Protein AF-K7MEC6-F1 (afdb_monomer)

Solvent-accessible surface area (backbone atoms only — not comparable to full-atom values): 11834 Å² total; per-residue (Å²): 136,86,80,79,80,79,78,76,74,93,45,68,68,58,53,51,50,50,54,52,51,55,52,59,72,44,54,81,53,44,82,81,32,69,69,56,46,54,50,62,67,64,68,54,83,69,65,80,82,78,82,84,58,86,86,81,87,75,69,49,88,83,40,71,92,76,62,64,52,68,57,64,48,26,34,46,94,38,48,48,37,50,50,52,27,67,75,36,77,47,88,86,80,94,72,70,96,74,90,77,78,86,57,73,92,70,99,42,77,71,63,48,53,35,49,50,52,43,46,56,56,51,52,61,55,62,51,90,66,59,78,92,76,33,60,65,57,53,50,34,52,51,53,35,28,55,76,67,71,67,60,72,84,85,71,89,81,89,76,89,78,76,81,82,78,90,84,76,90,79,82,86,86,83,85,85,132

Nearest PDB structures (foldseek):
  2mjh-assembly1_A  TM=7.237E-01  e=9.827E-06  Caenorhabditis elegans
  7vpx-assembly1_D  TM=6.070E-01  e=2.296E-02  Homo sapiens

pLDDT: mean 71.45, std 16.88, range [34.75, 93.88]

Radius of gyration: 30.63 Å; Cα contacts (8 Å, |Δi|>4): 65; chains: 1; bounding box: 68×44×109 Å

InterPro domains:
  IPR004087 K Homology domain [SM00322] (50-123)
  IPR032377 STAR protein, homodimerisation region [PF16544] (13-42)
  IPR036612 K Homology domain, type 1 superfamily [G3DSA:3.30.1370.10] (9-159)
  IPR036612 K Homology domain, type 1 superfamily [SSF54791] (63-152)
  IPR045071 KH domain-containing BBP-like [PTHR11208] (11-165)
  IPR055256 KHDC4/BBP-like, KH-domain type I [PF22675] (64-102)

Foldseek 3Di:
DDPPPPPDDPDPVVVVVVVVVVVVVCVVVCVVCVPVVVVVVVPPPPPPPDDADDDDDQPCVVPPPQDDLVCLCQFAVRVNVVVLCVVLVDDDDDDDPDDDDNGDDDPDVVNCVSVVSSVVVSVVSSDDDHPVPPPSNVVSVQVNCVVVVNDDDPDDDDDDDDDPDPPDDDDDDDDDD

Secondary structure (DSSP, 8-state):
---------S-HHHHHHHHHHHHHHHGGGTTT-HHHHHHHHHSS---------------TTTSTTT--HHHHHH-GGGHHHHHHHHHHT-------SS----------HHHHHHHHHHHHHHHHHHS---TTT-HHHHHHHHHHHHHTT------SS--------------------

Mean predicted aligned error: 18.95 Å

Structure (mmCIF, N/CA/C/O backbone):
data_AF-K7MEC6-F1
#
_entry.id   AF-K7MEC6-F1
#
loop_
_atom_site.group_PDB
_atom_site.id
_atom_site.type_symbol
_atom_site.label_atom_id
_atom_site.label_alt_id
_atom_site.label_comp_id
_atom_site.label_asym_id
_atom_site.label_entity_id
_atom_site.label_seq_id
_atom_site.pdbx_PDB_ins_code
_atom_site.Cartn_x
_atom_site.Cartn_y
_atom_site.Cartn_z
_atom_site.occupancy
_atom_site.B_iso_or_equiv
_atom_site.auth_seq_id
_atom_site.auth_comp_id
_atom_site.auth_asym_id
_atom_site.auth_atom_id
_atom_site.pdbx_PDB_model_num
ATOM 1 N N . MET A 1 1 ? -47.833 1.881 43.234 1.00 38.00 1 MET A N 1
ATOM 2 C CA . MET A 1 1 ? -46.442 1.986 42.750 1.00 38.00 1 MET A CA 1
ATOM 3 C C . MET A 1 1 ? -46.337 1.057 41.554 1.00 38.00 1 MET A C 1
ATOM 5 O O . MET A 1 1 ? -46.422 -0.147 41.743 1.00 38.00 1 MET A O 1
ATOM 9 N N . ALA A 1 2 ? -46.343 1.602 40.337 1.00 38.38 2 ALA A N 1
ATOM 10 C CA . ALA A 1 2 ? -46.272 0.815 39.109 1.00 38.38 2 ALA A CA 1
ATOM 11 C C . ALA A 1 2 ? -44.804 0.734 38.684 1.00 38.38 2 ALA A C 1
ATOM 13 O O . ALA A 1 2 ? -44.297 1.638 38.026 1.00 38.38 2 ALA A O 1
ATOM 14 N N . GLU A 1 3 ? -44.112 -0.316 39.121 1.00 34.75 3 GLU A N 1
ATOM 15 C CA . GLU A 1 3 ? -42.792 -0.643 38.590 1.00 34.75 3 GLU A CA 1
ATOM 16 C C . GLU A 1 3 ? -42.978 -1.312 37.229 1.00 34.75 3 GLU A C 1
ATOM 18 O O . GLU A 1 3 ? -43.264 -2.503 37.113 1.00 34.75 3 GLU A O 1
ATOM 23 N N . SER A 1 4 ? -42.873 -0.512 36.172 1.00 40.38 4 SER A N 1
ATOM 24 C CA . SER A 1 4 ? -42.747 -1.011 34.809 1.00 40.38 4 SER A CA 1
ATOM 25 C C . SER A 1 4 ? -41.368 -1.652 34.647 1.00 40.38 4 SER A C 1
ATOM 27 O O . SER A 1 4 ? -40.379 -0.966 34.382 1.00 40.38 4 SER A O 1
ATOM 29 N N . PHE A 1 5 ? -41.320 -2.972 34.818 1.00 40.75 5 PHE A N 1
ATOM 30 C CA . PHE A 1 5 ? -40.202 -3.831 34.441 1.00 40.75 5 PHE A CA 1
ATOM 31 C C . PHE A 1 5 ? -39.959 -3.703 32.929 1.00 40.75 5 PHE A C 1
ATOM 33 O O . PHE A 1 5 ? -40.617 -4.351 32.115 1.00 40.75 5 PHE A O 1
ATOM 40 N N . PHE A 1 6 ? -39.011 -2.854 32.532 1.00 41.62 6 PHE A N 1
ATOM 41 C CA . PHE A 1 6 ? -38.444 -2.912 31.188 1.00 41.62 6 PHE A CA 1
ATOM 42 C C . PHE A 1 6 ? -37.503 -4.117 31.130 1.00 41.62 6 PHE A C 1
ATOM 44 O O . PHE A 1 6 ? -36.317 -4.038 31.448 1.00 41.62 6 PHE A O 1
ATOM 51 N N . GLN A 1 7 ? -38.071 -5.265 30.764 1.00 41.16 7 GLN A N 1
ATOM 52 C CA . GLN A 1 7 ? -37.330 -6.485 30.482 1.00 41.16 7 GLN A CA 1
ATOM 53 C C . GLN A 1 7 ? -36.464 -6.252 29.233 1.00 41.16 7 GLN A C 1
ATOM 55 O O . GLN A 1 7 ? -36.960 -6.276 28.106 1.00 41.16 7 GLN A O 1
ATOM 60 N N . PHE A 1 8 ? -35.166 -6.003 29.419 1.00 43.53 8 PHE A N 1
ATOM 61 C CA . PHE A 1 8 ? -34.222 -5.932 28.304 1.00 43.53 8 PHE A CA 1
ATOM 62 C C . PHE A 1 8 ? -34.027 -7.334 27.690 1.00 43.53 8 PHE A C 1
ATOM 64 O O . PHE A 1 8 ? -33.795 -8.291 28.434 1.00 43.53 8 PHE A O 1
ATOM 71 N N . PRO A 1 9 ? -34.109 -7.498 26.353 1.00 49.34 9 PRO A N 1
ATOM 72 C CA . PRO A 1 9 ? -33.876 -8.789 25.711 1.00 49.34 9 PRO A CA 1
ATOM 73 C C . PRO A 1 9 ? -32.398 -9.206 25.836 1.00 49.34 9 PRO A C 1
ATOM 75 O O . PRO A 1 9 ? -31.520 -8.352 25.700 1.00 49.34 9 PRO A O 1
ATOM 78 N N . PRO A 1 10 ? -32.093 -10.505 26.020 1.00 56.88 10 PRO A N 1
ATOM 79 C CA . PRO A 1 10 ? -30.726 -10.989 26.248 1.00 56.88 10 PRO A CA 1
ATOM 80 C C . PRO A 1 10 ? -29.835 -10.944 24.994 1.00 56.88 10 PRO A C 1
ATOM 82 O O . PRO A 1 10 ? -28.617 -11.074 25.092 1.00 56.88 10 PRO A O 1
ATOM 85 N N . ASP A 1 11 ? -30.413 -10.704 23.815 1.00 60.41 11 ASP A N 1
ATOM 86 C CA . ASP A 1 11 ? -29.685 -10.696 22.550 1.00 60.41 11 ASP A CA 1
ATOM 87 C C . ASP A 1 11 ? -29.385 -9.274 22.079 1.00 60.41 11 ASP A C 1
ATOM 89 O O . ASP A 1 11 ? -30.216 -8.600 21.458 1.00 60.41 11 ASP A O 1
ATOM 93 N N . ARG A 1 12 ? -28.135 -8.846 22.291 1.00 65.38 12 ARG A N 1
ATOM 94 C CA . ARG A 1 12 ? -27.593 -7.561 21.815 1.00 65.38 12 ARG A CA 1
ATOM 95 C C . ARG A 1 12 ? -27.885 -7.326 20.326 1.00 65.38 12 ARG A C 1
ATOM 97 O O . ARG A 1 12 ? -28.218 -6.215 19.932 1.00 65.38 12 ARG A O 1
ATOM 104 N N . HIS A 1 13 ? -27.823 -8.377 19.506 1.00 65.75 13 HIS A N 1
ATOM 105 C CA . HIS A 1 13 ? -28.118 -8.302 18.073 1.00 65.75 13 HIS A CA 1
ATOM 106 C C . HIS A 1 13 ? -29.594 -8.030 17.760 1.00 65.75 13 HIS A C 1
ATOM 108 O O . HIS A 1 13 ? -29.878 -7.247 16.854 1.00 65.75 13 HIS A O 1
ATOM 114 N N . ARG A 1 14 ? -30.535 -8.622 18.508 1.00 65.00 14 ARG A N 1
ATOM 115 C CA . ARG A 1 14 ? -31.974 -8.381 18.301 1.00 65.00 14 ARG A CA 1
ATOM 116 C C . ARG A 1 14 ? -32.359 -6.979 18.748 1.00 65.00 14 ARG A C 1
ATOM 118 O O . ARG A 1 14 ? -33.084 -6.299 18.032 1.00 65.00 14 ARG A O 1
ATOM 125 N N . TYR A 1 15 ? -31.807 -6.525 19.871 1.00 71.19 15 TYR A N 1
ATOM 126 C CA . TYR A 1 15 ? -32.011 -5.163 20.358 1.00 71.19 15 TYR A CA 1
ATOM 127 C C . TYR A 1 15 ? -31.462 -4.113 19.379 1.00 71.19 15 TYR A C 1
ATOM 129 O O . TYR A 1 15 ? -32.157 -3.155 19.049 1.00 71.19 15 TYR A O 1
ATOM 137 N N . LEU A 1 16 ? -30.258 -4.327 18.827 1.00 70.25 16 LEU A N 1
ATOM 138 C CA . LEU A 1 16 ? -29.714 -3.447 17.788 1.00 70.25 16 LEU A CA 1
ATOM 139 C C . LEU A 1 16 ? -30.549 -3.470 16.502 1.00 70.25 16 LEU A C 1
ATOM 141 O O . LEU A 1 16 ? -30.765 -2.416 15.909 1.00 70.25 16 LEU A O 1
ATOM 145 N N . ALA A 1 17 ? -31.053 -4.633 16.083 1.00 75.12 17 ALA A N 1
ATOM 146 C CA . ALA A 1 17 ? -31.939 -4.724 14.923 1.00 75.12 17 ALA A CA 1
ATOM 147 C C . ALA A 1 17 ? -33.258 -3.964 15.148 1.00 75.12 17 ALA A C 1
ATOM 149 O O . ALA A 1 17 ? -33.727 -3.267 14.252 1.00 75.12 17 ALA A O 1
ATOM 150 N N . GLN A 1 18 ? -33.822 -4.045 16.354 1.00 76.44 18 GLN A N 1
ATOM 151 C CA . GLN A 1 18 ? -35.059 -3.360 16.721 1.00 76.44 18 GLN A CA 1
ATOM 152 C C . GLN A 1 18 ? -34.867 -1.836 16.798 1.00 76.44 18 GLN A C 1
ATOM 154 O O . GLN A 1 18 ? -35.665 -1.091 16.233 1.00 76.44 18 GLN A O 1
ATOM 159 N N . LEU A 1 19 ? -33.752 -1.370 17.373 1.00 73.38 19 LEU A N 1
ATOM 160 C CA . LEU A 1 19 ? -33.360 0.045 1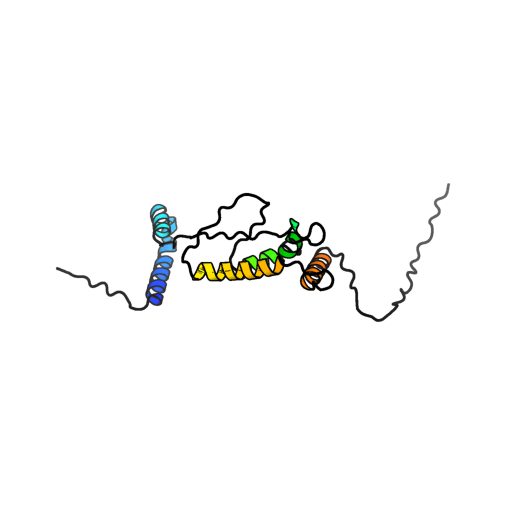7.350 1.00 73.38 19 LEU A CA 1
ATOM 161 C C . LEU A 1 19 ? -33.135 0.570 15.923 1.00 73.38 19 LEU A C 1
ATOM 163 O O . LEU A 1 19 ? -33.526 1.691 15.600 1.00 73.38 19 LEU A O 1
ATOM 167 N N . LEU A 1 20 ? -32.525 -0.232 15.044 1.00 73.50 20 LEU A N 1
ATOM 168 C CA . LEU A 1 20 ? -32.335 0.133 13.637 1.00 73.50 20 LEU A CA 1
ATOM 169 C C . LEU A 1 20 ? -33.663 0.204 12.868 1.00 73.50 20 LEU A C 1
ATOM 171 O O . LEU A 1 20 ? -33.820 1.089 12.023 1.00 73.50 20 LEU A O 1
ATOM 175 N N . ALA A 1 21 ? -34.611 -0.685 13.173 1.00 79.88 21 ALA A N 1
ATOM 176 C CA . ALA A 1 21 ? -35.944 -0.687 12.577 1.00 79.88 21 ALA A CA 1
ATOM 177 C C . ALA A 1 21 ? -36.767 0.537 13.013 1.00 79.88 21 ALA A C 1
ATOM 179 O O . ALA A 1 21 ? -37.330 1.230 12.165 1.00 79.88 21 ALA A O 1
ATOM 180 N N . GLU A 1 22 ? -36.772 0.882 14.305 1.00 74.94 22 GLU A N 1
ATOM 181 C CA . GLU A 1 22 ? -37.442 2.103 14.777 1.00 74.94 22 GLU A CA 1
ATOM 182 C C . GLU A 1 22 ? -36.824 3.371 14.188 1.00 74.94 22 GLU A C 1
ATOM 184 O O . GLU A 1 22 ? -37.539 4.290 13.782 1.00 74.94 22 GLU A O 1
ATOM 189 N N . ARG A 1 23 ? -35.494 3.398 14.038 1.00 70.06 23 ARG A N 1
ATOM 190 C CA . ARG A 1 23 ? -34.815 4.503 13.357 1.00 70.06 23 ARG A CA 1
ATOM 191 C C . ARG A 1 23 ? -35.307 4.664 11.917 1.00 70.06 23 ARG A C 1
ATOM 193 O O . ARG A 1 23 ? -35.411 5.794 11.454 1.00 70.06 23 ARG A O 1
ATOM 200 N N . GLN A 1 24 ? -35.596 3.572 11.202 1.00 72.56 24 GLN A N 1
ATOM 201 C CA . GLN A 1 24 ? -36.144 3.622 9.839 1.00 72.56 24 GLN A CA 1
ATOM 202 C C . GLN A 1 24 ? -37.560 4.212 9.796 1.00 72.56 24 GLN A C 1
ATOM 204 O O . GLN A 1 24 ? -37.849 5.003 8.901 1.00 72.56 24 GLN A O 1
ATOM 209 N N . ASN A 1 25 ? -38.396 3.924 10.795 1.00 74.81 25 ASN A N 1
ATOM 210 C CA . ASN A 1 25 ? -39.739 4.505 10.915 1.00 74.81 25 ASN A CA 1
ATOM 211 C C . ASN A 1 25 ? -39.723 6.016 11.197 1.00 74.81 25 ASN A C 1
ATOM 213 O O . ASN A 1 25 ? -40.666 6.720 10.844 1.00 74.81 25 ASN A O 1
ATOM 217 N N . LEU A 1 26 ? -38.645 6.531 11.793 1.00 69.31 26 LEU A N 1
ATOM 218 C CA . LEU A 1 26 ? -38.478 7.962 12.058 1.00 69.31 26 LEU A CA 1
ATOM 219 C C . LEU A 1 26 ? -37.941 8.751 10.853 1.00 69.31 26 LEU A C 1
ATOM 221 O O . LEU A 1 26 ? -38.085 9.972 10.830 1.00 69.31 26 LEU A O 1
ATOM 225 N N . VAL A 1 27 ? -37.372 8.087 9.835 1.00 71.38 27 VAL A N 1
ATOM 226 C CA . VAL A 1 27 ? -36.758 8.727 8.649 1.00 71.38 27 VAL A CA 1
ATOM 227 C C . VAL A 1 27 ? -37.666 9.756 7.952 1.00 71.38 27 VAL A C 1
ATOM 229 O O . VAL A 1 27 ? -37.163 10.838 7.640 1.00 71.38 27 VAL A O 1
ATOM 232 N N . PRO A 1 28 ? -38.977 9.515 7.744 1.00 72.69 28 PRO A N 1
ATOM 233 C CA . PRO A 1 28 ? -39.868 10.503 7.127 1.00 72.69 28 PRO A CA 1
ATOM 234 C C . PRO A 1 28 ? -40.032 11.782 7.962 1.00 72.69 28 PRO A C 1
ATOM 236 O O . PRO A 1 28 ? -40.252 12.858 7.412 1.00 72.69 28 PRO A O 1
ATOM 239 N N . PHE A 1 29 ? -39.881 11.685 9.285 1.00 68.88 29 PHE A N 1
ATOM 240 C CA . PHE A 1 29 ? -40.080 12.789 10.226 1.00 68.88 29 PHE A CA 1
ATOM 241 C C . PHE A 1 29 ? -38.787 13.567 10.527 1.00 68.88 29 PHE A C 1
ATOM 243 O O . PHE A 1 29 ? -38.837 14.673 11.064 1.00 68.88 29 PHE A O 1
ATOM 250 N N . LEU A 1 30 ? -37.616 13.051 10.129 1.00 62.88 30 LEU A N 1
ATOM 251 C CA . LEU A 1 30 ? -36.326 13.731 10.333 1.00 62.88 30 LEU A CA 1
ATOM 252 C C . LEU A 1 30 ? -36.197 15.044 9.543 1.00 62.88 30 LEU A C 1
ATOM 254 O O . LEU A 1 30 ? -35.390 15.898 9.910 1.00 62.88 30 LEU A O 1
ATOM 258 N N . GLN A 1 31 ? -36.995 15.224 8.485 1.00 63.34 31 GLN A N 1
ATOM 259 C CA . GLN A 1 31 ? -37.010 16.446 7.669 1.00 63.34 31 GLN A CA 1
ATOM 260 C C . GLN A 1 31 ? -37.753 17.610 8.345 1.00 63.34 31 GLN A C 1
ATOM 262 O O . GLN A 1 31 ? -37.487 18.767 8.034 1.00 63.34 31 GLN A O 1
ATOM 267 N N . VAL A 1 32 ? -38.648 17.318 9.294 1.00 69.12 32 VAL A N 1
ATOM 268 C CA . VAL A 1 32 ? -39.455 18.317 10.022 1.00 69.12 32 VAL A CA 1
ATOM 269 C C . VAL A 1 32 ? -38.970 18.569 11.451 1.00 69.12 32 VAL A C 1
ATOM 271 O O . VAL A 1 32 ? -39.450 19.485 12.112 1.00 69.12 32 VAL A O 1
ATOM 274 N N . LEU A 1 33 ? -37.974 17.815 11.927 1.00 66.00 33 LEU A N 1
ATOM 275 C CA . LEU A 1 33 ? -37.421 17.940 13.279 1.00 66.00 33 LEU A CA 1
ATOM 276 C C . LEU A 1 33 ? -35.895 18.167 13.251 1.00 66.00 33 LEU A C 1
ATOM 278 O O . LEU A 1 33 ? -35.137 17.333 13.749 1.00 66.00 33 LEU A O 1
ATOM 282 N N . PRO A 1 34 ? -35.405 19.310 12.728 1.00 63.69 34 PRO A N 1
ATOM 283 C CA . PRO A 1 34 ? -33.970 19.574 12.555 1.00 63.69 34 PRO A CA 1
ATOM 284 C C . PRO A 1 34 ? -33.161 19.530 13.865 1.00 63.69 34 PRO A C 1
ATOM 286 O O . PRO A 1 34 ? -31.962 19.250 13.844 1.00 63.69 34 PRO A O 1
ATOM 289 N N . HIS A 1 35 ? -33.804 19.770 15.013 1.00 65.56 35 HIS A N 1
ATOM 290 C CA . HIS A 1 35 ? -33.170 19.632 16.328 1.00 65.56 35 HIS A CA 1
ATOM 291 C C . HIS A 1 35 ? -33.094 18.173 16.811 1.00 65.56 35 HIS A C 1
ATOM 293 O O . HIS A 1 35 ? -32.071 17.780 17.371 1.00 65.56 35 HIS A O 1
ATOM 299 N N . CYS A 1 36 ? -34.113 17.345 16.554 1.00 56.41 36 CYS A N 1
ATOM 300 C CA . CYS A 1 36 ? -34.092 15.933 16.952 1.00 56.41 36 CYS A CA 1
ATOM 301 C C . CYS A 1 36 ? -33.113 15.124 16.104 1.00 56.41 36 CYS A C 1
ATOM 303 O O . CYS A 1 36 ? -32.426 14.266 16.646 1.00 56.41 36 CYS A O 1
ATOM 305 N N . THR A 1 37 ? -32.976 15.435 14.810 1.00 59.09 37 THR A N 1
ATOM 306 C CA . THR A 1 37 ? -31.991 14.783 13.936 1.00 59.09 37 THR A CA 1
ATOM 307 C C . THR A 1 37 ? -30.578 15.001 14.467 1.00 59.09 37 THR A C 1
ATOM 309 O O . THR A 1 37 ? -29.843 14.032 14.588 1.00 59.09 37 THR A O 1
ATOM 312 N N . LYS A 1 38 ? -30.230 16.230 14.891 1.00 59.72 38 LYS A N 1
ATOM 313 C CA . LYS A 1 38 ? -28.939 16.541 15.534 1.00 59.72 38 LYS A CA 1
ATOM 314 C C . LYS A 1 38 ? -28.696 15.719 16.804 1.00 59.72 38 LYS A C 1
ATOM 316 O O . LYS A 1 38 ? -27.590 15.224 16.985 1.00 59.72 38 LYS A O 1
ATOM 321 N N . LEU A 1 39 ? -29.708 15.552 17.658 1.00 58.47 39 LEU A N 1
ATOM 322 C CA . LEU A 1 39 ? -29.585 14.769 18.893 1.00 58.47 39 LEU A CA 1
ATOM 323 C C . LEU A 1 39 ? -29.506 13.257 18.630 1.00 58.47 39 LEU A C 1
ATOM 325 O O . LEU A 1 39 ? -28.733 12.569 19.291 1.00 58.47 39 LEU A O 1
ATOM 329 N N . LEU A 1 40 ? -30.228 12.741 17.629 1.00 57.47 40 LEU A N 1
ATOM 330 C CA . LEU A 1 40 ? -30.157 11.331 17.234 1.00 57.47 40 LEU A CA 1
ATOM 331 C C . LEU A 1 40 ? -28.766 10.961 16.692 1.00 57.47 40 LEU A C 1
ATOM 333 O O . LEU A 1 40 ? -28.280 9.864 16.956 1.00 57.47 40 LEU A O 1
ATOM 337 N N . THR A 1 41 ? -28.099 11.873 15.971 1.00 58.84 41 THR A N 1
ATOM 338 C CA . THR A 1 41 ? -26.702 11.676 15.542 1.00 58.84 41 THR A CA 1
ATOM 339 C C . THR A 1 41 ? -25.690 11.881 16.668 1.00 58.84 41 THR A C 1
ATOM 341 O O . THR A 1 41 ? -24.598 11.327 16.592 1.00 58.84 41 THR A O 1
ATOM 344 N N . GLN A 1 42 ? -26.027 12.657 17.703 1.00 56.72 42 GLN A N 1
ATOM 345 C CA . GLN A 1 42 ? -25.158 12.905 18.862 1.00 56.72 42 GLN A CA 1
ATOM 346 C C . GLN A 1 42 ? -25.259 11.828 19.955 1.00 56.72 42 GLN A C 1
ATOM 348 O O . GLN A 1 42 ? -24.343 11.710 20.763 1.00 56.72 42 GLN A O 1
ATOM 353 N N . GLY A 1 43 ? -26.343 11.045 19.986 1.00 51.44 43 GLY A N 1
ATOM 354 C CA . GLY A 1 43 ? -26.596 10.012 20.998 1.00 51.44 43 GLY A CA 1
ATOM 355 C C . GLY A 1 43 ? -26.005 8.631 20.698 1.00 51.44 43 GLY A C 1
ATOM 356 O O . GLY A 1 43 ? -26.042 7.756 21.561 1.00 51.44 43 GLY A O 1
ATOM 357 N N . LEU A 1 44 ? -25.446 8.405 19.505 1.00 51.44 44 LEU A N 1
ATOM 358 C CA . LEU A 1 44 ? -24.624 7.220 19.279 1.00 51.44 44 LEU A CA 1
ATOM 359 C C . LEU A 1 44 ? -23.287 7.461 19.986 1.00 51.44 44 LEU A C 1
ATOM 361 O O . LEU A 1 44 ? -22.620 8.439 19.641 1.00 51.44 44 LEU A O 1
ATOM 365 N N . PRO A 1 45 ? -22.859 6.608 20.937 1.00 49.91 45 PRO A N 1
ATOM 366 C CA . PRO A 1 45 ? -21.489 6.630 21.409 1.00 49.91 45 PRO A CA 1
ATOM 367 C C . PRO A 1 45 ? -20.636 6.259 20.202 1.00 49.91 45 PRO A C 1
ATOM 369 O O . PRO A 1 45 ? -20.399 5.087 19.914 1.00 49.91 45 PRO A O 1
ATOM 372 N N . THR A 1 46 ? -20.211 7.264 19.440 1.00 49.66 46 THR A N 1
ATOM 373 C CA . THR A 1 46 ? -19.058 7.119 18.577 1.00 49.66 46 THR A CA 1
ATOM 374 C C . THR A 1 46 ? -17.961 6.760 19.555 1.00 49.66 46 THR A C 1
ATOM 376 O O . THR A 1 46 ? -17.518 7.613 20.328 1.00 49.66 46 THR A O 1
ATOM 379 N N . THR A 1 47 ? -17.624 5.471 19.610 1.00 49.38 47 THR A N 1
ATOM 380 C CA . THR A 1 47 ? -16.419 4.969 20.267 1.00 49.38 47 THR A CA 1
ATOM 381 C C . THR A 1 47 ? -15.338 6.018 20.051 1.00 49.38 47 THR A C 1
ATOM 383 O O . THR A 1 47 ? -15.231 6.468 18.900 1.00 49.38 47 THR A O 1
ATOM 386 N N . PRO A 1 48 ? -14.631 6.482 21.101 1.00 53.28 48 PRO A N 1
ATOM 387 C CA . PRO A 1 48 ? -13.631 7.530 20.940 1.00 53.28 48 PRO A CA 1
ATOM 388 C C . PRO A 1 48 ? -12.798 7.153 19.721 1.00 53.28 48 PRO A C 1
ATOM 390 O O . PRO A 1 48 ? -12.260 6.052 19.666 1.00 53.28 48 PRO A O 1
ATOM 393 N N . VAL A 1 49 ? -12.847 7.977 18.668 1.00 59.00 49 VAL A N 1
ATOM 394 C CA . VAL A 1 49 ? -12.155 7.659 17.418 1.00 59.00 49 VAL A CA 1
ATOM 395 C C . VAL A 1 49 ? -10.689 7.898 17.711 1.00 59.00 49 VAL A C 1
ATOM 397 O O . VAL A 1 49 ? -10.163 8.993 17.497 1.00 59.00 49 VAL A O 1
ATOM 400 N N . VAL A 1 50 ? -10.052 6.895 18.300 1.00 65.06 50 VAL A N 1
ATOM 401 C CA . VAL A 1 50 ? -8.647 6.940 18.642 1.00 65.06 50 VAL A CA 1
ATOM 402 C C . VAL A 1 50 ? -7.888 6.820 17.332 1.00 65.06 50 VAL A C 1
ATOM 404 O O . VAL A 1 50 ? -7.922 5.823 16.614 1.00 65.06 50 VAL A O 1
ATOM 407 N N . LYS A 1 51 ? -7.270 7.937 16.953 1.00 68.19 51 LYS A N 1
ATOM 408 C CA . LYS A 1 51 ? -6.437 8.028 15.760 1.00 68.19 51 LYS A CA 1
ATOM 409 C C . LYS A 1 51 ? -5.012 7.716 16.165 1.00 68.19 51 LYS A C 1
ATOM 411 O O . LYS A 1 51 ? -4.299 8.591 16.653 1.00 68.19 51 LYS A O 1
ATOM 416 N N . ARG A 1 52 ? -4.597 6.475 15.939 1.00 73.94 52 ARG A N 1
ATOM 417 C CA . ARG A 1 52 ? -3.205 6.063 16.095 1.00 73.94 52 ARG A CA 1
ATOM 418 C C . ARG A 1 52 ? -2.450 6.312 14.787 1.00 73.94 52 ARG A C 1
ATOM 420 O O . ARG A 1 52 ? -2.923 5.962 13.709 1.00 73.94 52 ARG A O 1
ATOM 427 N N . VAL A 1 53 ? -1.292 6.964 14.882 1.00 77.50 53 VAL A N 1
ATOM 428 C CA . VAL A 1 53 ? -0.412 7.267 13.742 1.00 77.50 53 VAL A CA 1
ATOM 429 C C . VAL A 1 53 ? 0.957 6.661 14.022 1.00 77.50 53 VAL A C 1
ATOM 431 O O . VAL A 1 53 ? 1.544 6.934 15.068 1.00 77.50 53 VAL A O 1
ATOM 434 N N . ILE A 1 54 ? 1.453 5.846 13.092 1.00 80.44 54 ILE A N 1
ATOM 435 C CA . ILE A 1 54 ? 2.776 5.214 13.152 1.00 80.44 54 ILE A CA 1
ATOM 436 C C . ILE A 1 54 ? 3.679 5.881 12.114 1.00 80.44 54 ILE A C 1
ATOM 438 O O . ILE A 1 54 ? 3.231 6.198 11.010 1.00 80.44 54 ILE A O 1
ATOM 442 N N . ARG A 1 55 ? 4.943 6.116 12.477 1.00 80.94 55 ARG A N 1
ATOM 443 C CA . ARG A 1 55 ? 5.971 6.629 11.565 1.00 80.94 55 ARG A CA 1
ATOM 444 C C . ARG A 1 55 ? 6.873 5.482 11.136 1.00 80.94 55 ARG A C 1
ATOM 446 O O . ARG A 1 55 ? 7.288 4.691 11.975 1.00 80.94 55 ARG A O 1
ATOM 453 N N . LEU A 1 56 ? 7.156 5.413 9.840 1.00 81.62 56 LEU A N 1
ATOM 454 C CA . LEU A 1 56 ? 8.124 4.490 9.261 1.00 81.62 56 LEU A CA 1
ATOM 455 C C . LEU A 1 56 ? 9.193 5.316 8.558 1.00 81.62 56 LEU A C 1
ATOM 457 O O . LEU A 1 56 ? 8.885 6.053 7.618 1.00 81.62 56 LEU A O 1
ATOM 461 N N . ASP A 1 57 ? 10.426 5.210 9.039 1.00 83.00 57 ASP A N 1
ATOM 462 C CA . ASP A 1 57 ? 11.556 5.911 8.447 1.00 83.00 57 ASP A CA 1
ATOM 463 C C . ASP A 1 57 ? 12.015 5.198 7.177 1.00 83.00 57 ASP A C 1
ATOM 465 O O . ASP A 1 57 ? 12.230 3.984 7.147 1.00 83.00 57 ASP A O 1
ATOM 469 N N . VAL A 1 58 ? 12.168 5.974 6.105 1.00 82.62 58 VAL A N 1
ATOM 470 C CA . VAL A 1 58 ? 12.676 5.472 4.830 1.00 82.62 58 VAL A CA 1
ATOM 471 C C . VAL A 1 58 ? 14.203 5.548 4.866 1.00 82.62 58 VAL A C 1
ATOM 473 O O . VAL A 1 58 ? 14.730 6.651 5.012 1.00 82.62 58 VAL A O 1
ATOM 476 N N . PRO A 1 59 ? 14.937 4.430 4.709 1.00 82.50 59 PRO A N 1
ATOM 477 C CA . PRO A 1 59 ? 16.396 4.403 4.816 1.00 82.50 59 PRO A CA 1
ATOM 478 C C . PRO A 1 59 ? 17.078 4.953 3.549 1.00 82.50 59 PRO A C 1
ATOM 480 O O . PRO A 1 59 ? 17.854 4.257 2.895 1.00 82.50 59 PRO A O 1
ATOM 483 N N . VAL A 1 60 ? 16.788 6.209 3.193 1.00 81.00 60 VAL A N 1
ATOM 484 C CA . VAL A 1 60 ? 17.341 6.882 2.004 1.00 81.00 60 VAL A CA 1
ATOM 485 C C . VAL A 1 60 ? 18.841 7.140 2.166 1.00 81.00 60 VAL A C 1
ATOM 487 O O . VAL A 1 60 ? 19.591 6.986 1.207 1.00 81.00 60 VAL A O 1
ATOM 490 N N . ASP A 1 61 ? 19.295 7.436 3.387 1.00 81.88 61 ASP A N 1
ATOM 491 C CA . ASP A 1 61 ? 20.702 7.750 3.679 1.00 81.88 61 ASP A CA 1
ATOM 492 C C . ASP A 1 61 ? 21.641 6.560 3.446 1.00 81.88 61 ASP A C 1
ATOM 494 O O . ASP A 1 61 ? 22.804 6.735 3.095 1.00 81.88 61 ASP A O 1
ATOM 498 N N . LYS A 1 62 ? 21.138 5.334 3.636 1.00 81.88 62 LYS A N 1
ATOM 499 C CA . LYS A 1 62 ? 21.930 4.107 3.465 1.00 81.88 62 LYS A CA 1
ATOM 500 C C . LYS A 1 62 ? 22.105 3.725 1.996 1.00 81.88 62 LYS A C 1
ATOM 502 O O . LYS A 1 62 ? 23.073 3.051 1.664 1.00 81.88 62 LYS A O 1
ATOM 507 N N . PHE A 1 63 ? 21.173 4.135 1.137 1.00 78.81 63 PHE A N 1
ATOM 508 C CA . PHE A 1 63 ? 21.137 3.753 -0.276 1.00 78.81 63 PHE A CA 1
ATOM 509 C C . PHE A 1 63 ? 20.776 4.950 -1.170 1.00 78.81 63 PHE A C 1
ATOM 511 O O . PHE A 1 63 ? 19.759 4.910 -1.874 1.00 78.81 63 PHE A O 1
ATOM 518 N N . PRO A 1 64 ? 21.588 6.026 -1.169 1.00 76.25 64 PRO A N 1
ATOM 519 C CA . PRO A 1 64 ? 21.348 7.166 -2.040 1.00 76.25 64 PRO A CA 1
ATOM 520 C C . PRO A 1 64 ? 21.475 6.720 -3.504 1.00 76.25 64 PRO A C 1
ATOM 522 O O . PRO A 1 64 ? 22.450 6.085 -3.894 1.00 76.25 64 PRO A O 1
ATOM 525 N N . ASN A 1 65 ? 20.472 7.042 -4.323 1.00 72.31 65 ASN A N 1
ATOM 526 C CA . ASN A 1 65 ? 20.404 6.794 -5.775 1.00 72.31 65 ASN A CA 1
ATOM 527 C C . ASN A 1 65 ? 20.307 5.335 -6.247 1.00 72.31 65 ASN A C 1
ATOM 529 O O . ASN A 1 65 ? 20.059 5.117 -7.430 1.00 72.31 65 ASN A O 1
ATOM 533 N N . GLN A 1 66 ? 20.440 4.343 -5.368 1.00 76.88 66 GLN A N 1
ATOM 534 C CA . GLN A 1 66 ? 20.330 2.940 -5.775 1.00 76.88 66 GLN A CA 1
ATOM 535 C C . GLN A 1 66 ? 18.875 2.454 -5.814 1.00 76.88 66 GLN A C 1
ATOM 537 O O . GLN A 1 66 ? 18.538 1.546 -6.571 1.00 76.88 66 GLN A O 1
ATOM 542 N N . PHE A 1 67 ? 17.991 3.056 -5.009 1.00 81.88 67 PHE A N 1
ATOM 543 C CA . PHE A 1 67 ? 16.631 2.557 -4.854 1.00 81.88 67 PHE A CA 1
ATOM 544 C C . PHE A 1 67 ? 15.598 3.660 -4.599 1.00 81.88 67 PHE A C 1
ATOM 546 O O . PHE A 1 67 ? 15.750 4.497 -3.712 1.00 81.88 67 PHE A O 1
ATOM 553 N N . ASN A 1 68 ? 14.495 3.633 -5.355 1.00 87.12 68 ASN A N 1
ATOM 554 C CA . ASN A 1 68 ? 13.383 4.567 -5.182 1.00 87.12 68 ASN A CA 1
ATOM 555 C C . ASN A 1 68 ? 12.263 3.938 -4.338 1.00 87.12 68 ASN A C 1
ATOM 557 O O . ASN A 1 68 ? 11.313 3.353 -4.868 1.00 87.12 68 ASN A O 1
ATOM 561 N N . PHE A 1 69 ? 12.373 4.092 -3.016 1.00 88.12 69 PHE A N 1
ATOM 562 C CA . PHE A 1 69 ? 11.394 3.580 -2.051 1.00 88.12 69 PHE A CA 1
ATOM 563 C C . PHE A 1 69 ? 9.986 4.140 -2.289 1.00 88.12 69 PHE A C 1
ATOM 565 O O . PHE A 1 69 ? 9.012 3.389 -2.325 1.00 88.12 69 PHE A O 1
ATOM 572 N N . VAL A 1 70 ? 9.870 5.454 -2.513 1.00 88.38 70 VAL A N 1
ATOM 573 C CA . VAL A 1 70 ? 8.580 6.135 -2.716 1.00 88.38 70 VAL A CA 1
ATOM 574 C C . VAL A 1 70 ? 7.877 5.609 -3.966 1.00 88.38 70 VAL A C 1
ATOM 576 O O . VAL A 1 70 ? 6.690 5.284 -3.918 1.00 88.38 70 VAL A O 1
ATOM 579 N N . GLY A 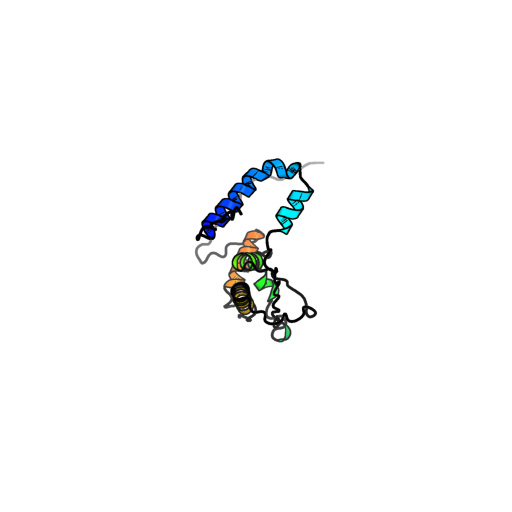1 71 ? 8.618 5.458 -5.066 1.00 90.12 71 GLY A N 1
ATOM 580 C CA . GLY A 1 71 ? 8.107 4.887 -6.309 1.00 90.12 71 GLY A CA 1
ATOM 581 C C . GLY A 1 71 ? 7.610 3.453 -6.133 1.00 90.12 71 GLY A C 1
ATOM 582 O O . GLY A 1 71 ? 6.544 3.119 -6.644 1.00 90.12 71 GLY A O 1
ATOM 583 N N . ARG A 1 72 ? 8.322 2.628 -5.354 1.00 89.69 72 ARG A N 1
ATOM 584 C CA . ARG A 1 72 ? 7.914 1.240 -5.088 1.00 89.69 72 ARG A CA 1
ATOM 585 C C . ARG A 1 72 ? 6.659 1.140 -4.219 1.00 89.69 72 ARG A C 1
ATOM 587 O O . ARG A 1 72 ? 5.810 0.282 -4.474 1.00 89.69 72 ARG A O 1
ATOM 594 N N . ILE A 1 73 ? 6.524 2.015 -3.222 1.00 92.50 73 ILE A N 1
ATOM 595 C CA . ILE A 1 73 ? 5.348 2.072 -2.341 1.00 92.50 73 ILE A CA 1
ATOM 596 C C . ILE A 1 73 ? 4.114 2.554 -3.115 1.00 92.50 73 ILE A C 1
ATOM 598 O O . ILE A 1 73 ? 3.061 1.920 -3.064 1.00 92.50 73 ILE A O 1
ATOM 602 N N . LEU A 1 74 ? 4.242 3.650 -3.869 1.00 92.62 74 LEU A N 1
ATOM 603 C CA . LEU A 1 74 ? 3.139 4.218 -4.650 1.00 92.62 74 LEU A CA 1
ATOM 604 C C . LEU A 1 74 ? 2.737 3.319 -5.820 1.00 92.62 74 LEU A C 1
ATOM 606 O O . LEU A 1 74 ? 1.547 3.081 -6.046 1.00 92.62 74 LEU A O 1
ATOM 610 N N . GLY A 1 75 ? 3.720 2.801 -6.553 1.00 92.38 75 GLY A N 1
ATOM 611 C CA . GLY A 1 75 ? 3.507 2.053 -7.783 1.00 92.38 75 GLY A CA 1
ATOM 612 C C . GLY A 1 75 ? 2.845 2.879 -8.898 1.00 92.38 75 GLY A C 1
ATOM 613 O O . GLY A 1 75 ? 2.787 4.113 -8.831 1.00 92.38 75 GLY A O 1
ATOM 614 N N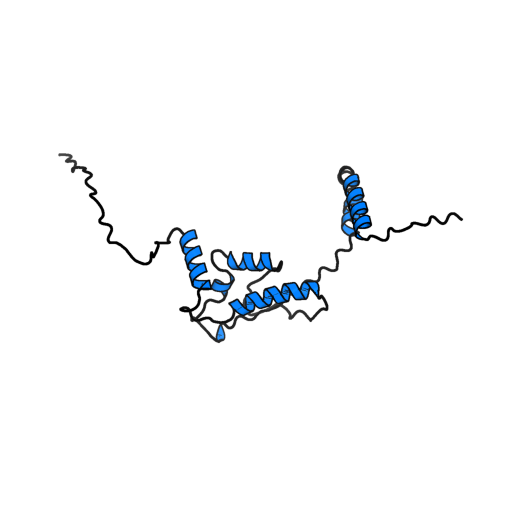 . PRO A 1 76 ? 2.329 2.215 -9.949 1.00 93.12 76 PRO A N 1
ATOM 615 C CA . PRO A 1 76 ? 1.767 2.886 -11.117 1.00 93.12 76 PRO A CA 1
ATOM 616 C C . PRO A 1 76 ? 0.559 3.741 -10.725 1.00 93.12 76 PRO A C 1
ATOM 618 O O . PRO A 1 76 ? -0.428 3.231 -10.203 1.00 93.12 76 PRO A O 1
ATOM 621 N N . ARG A 1 77 ? 0.646 5.060 -10.952 1.00 91.38 77 ARG A N 1
ATOM 622 C CA . ARG A 1 77 ? -0.398 6.052 -10.609 1.00 91.38 77 ARG A CA 1
ATOM 623 C C . ARG A 1 77 ? -0.863 6.023 -9.139 1.00 91.38 77 ARG A C 1
ATOM 625 O O . ARG A 1 77 ? -1.973 6.458 -8.836 1.00 91.38 77 ARG A O 1
ATOM 632 N N . GLY A 1 78 ? -0.041 5.511 -8.219 1.00 91.94 78 GLY A N 1
ATOM 633 C CA . GLY A 1 78 ? -0.435 5.348 -6.816 1.00 91.94 78 GLY A CA 1
ATOM 634 C C . GLY A 1 78 ? -1.356 4.147 -6.555 1.00 91.94 78 GLY A C 1
ATOM 635 O O . GLY A 1 78 ? -1.902 4.029 -5.458 1.00 91.94 78 GLY A O 1
ATOM 636 N N . ASN A 1 79 ? -1.561 3.260 -7.537 1.00 93.38 79 ASN A N 1
ATOM 637 C CA . ASN A 1 79 ? -2.449 2.104 -7.398 1.00 93.38 79 ASN A CA 1
ATOM 638 C C . ASN A 1 79 ? -1.960 1.124 -6.328 1.00 93.38 79 ASN A C 1
ATOM 640 O O . ASN A 1 79 ? -2.782 0.558 -5.611 1.00 93.38 79 ASN A O 1
ATOM 644 N N . SER A 1 80 ? -0.644 0.930 -6.189 1.00 93.25 80 SER A N 1
ATOM 645 C CA . SER A 1 80 ? -0.106 0.036 -5.159 1.00 93.25 80 SER A CA 1
ATOM 646 C C . SER A 1 80 ? -0.430 0.555 -3.765 1.00 93.25 80 SER A C 1
ATOM 648 O O . SER A 1 80 ? -0.952 -0.208 -2.956 1.00 93.25 80 SER A O 1
ATOM 650 N N . LEU A 1 81 ? -0.217 1.850 -3.513 1.00 93.62 81 LEU A N 1
ATOM 651 C CA . LEU A 1 81 ? -0.559 2.453 -2.225 1.00 93.62 81 LEU A CA 1
ATOM 652 C C . LEU A 1 81 ? -2.060 2.347 -1.941 1.00 93.62 81 LEU A C 1
ATOM 654 O O . LEU A 1 81 ? -2.439 1.902 -0.863 1.00 93.62 81 LEU A O 1
ATOM 658 N N . LYS A 1 82 ? -2.912 2.653 -2.929 1.00 93.88 82 LYS A N 1
ATOM 659 C CA . LYS A 1 82 ? -4.371 2.513 -2.792 1.00 93.88 82 LYS A CA 1
ATOM 660 C C . LYS A 1 82 ? -4.796 1.091 -2.431 1.00 93.88 82 LYS A C 1
ATOM 662 O O . LYS A 1 82 ? -5.703 0.920 -1.624 1.00 93.88 82 LYS A O 1
ATOM 667 N N . ARG A 1 83 ? -4.152 0.067 -3.006 1.00 93.50 83 ARG A N 1
ATOM 668 C CA . ARG A 1 83 ? -4.421 -1.335 -2.645 1.00 93.50 83 ARG A CA 1
ATOM 669 C C . ARG A 1 83 ? -4.052 -1.620 -1.191 1.00 93.50 83 ARG A C 1
ATOM 671 O O . ARG A 1 83 ? -4.822 -2.281 -0.504 1.00 93.50 83 ARG A O 1
ATOM 678 N N . VAL A 1 84 ? -2.914 -1.109 -0.719 1.00 91.50 84 VAL A N 1
ATOM 679 C CA . VAL A 1 84 ? -2.486 -1.276 0.680 1.00 91.50 84 VAL A CA 1
ATOM 680 C C . VAL A 1 84 ? -3.452 -0.570 1.635 1.00 91.50 84 VAL A C 1
ATOM 682 O O . VAL A 1 84 ? -3.866 -1.170 2.624 1.00 91.50 84 VAL A O 1
ATOM 685 N N . GLU A 1 85 ? -3.871 0.657 1.325 1.00 91.62 85 GLU A N 1
ATOM 686 C CA . GLU A 1 85 ? -4.863 1.397 2.120 1.00 91.62 85 GLU A CA 1
ATOM 687 C C . GLU A 1 85 ? -6.217 0.677 2.166 1.00 91.62 85 GLU A C 1
ATOM 689 O O . GLU A 1 85 ? -6.792 0.518 3.239 1.00 91.62 85 GLU A O 1
ATOM 694 N N . ALA A 1 86 ? -6.704 0.176 1.027 1.00 91.62 86 ALA A N 1
ATOM 695 C CA . ALA A 1 86 ? -7.970 -0.554 0.963 1.00 91.62 86 ALA A CA 1
ATOM 696 C C . ALA A 1 86 ? -7.928 -1.875 1.748 1.00 91.62 86 ALA A C 1
ATOM 698 O O . ALA A 1 86 ? -8.898 -2.221 2.412 1.00 91.62 86 ALA A O 1
ATOM 699 N N . MET A 1 87 ? -6.804 -2.596 1.696 1.00 90.19 87 MET A N 1
ATOM 700 C CA . MET A 1 87 ? -6.619 -3.866 2.408 1.00 90.19 87 MET A CA 1
ATOM 701 C C . MET A 1 87 ? -6.522 -3.680 3.927 1.00 90.19 87 MET A C 1
ATOM 703 O O . MET A 1 87 ? -6.961 -4.529 4.695 1.00 90.19 87 MET A O 1
ATOM 707 N N . THR A 1 88 ? -5.887 -2.594 4.366 1.00 89.06 88 THR A N 1
ATOM 708 C CA . THR A 1 88 ? -5.583 -2.357 5.786 1.00 89.06 88 THR A CA 1
ATOM 709 C C . THR A 1 88 ? -6.607 -1.458 6.470 1.00 89.06 88 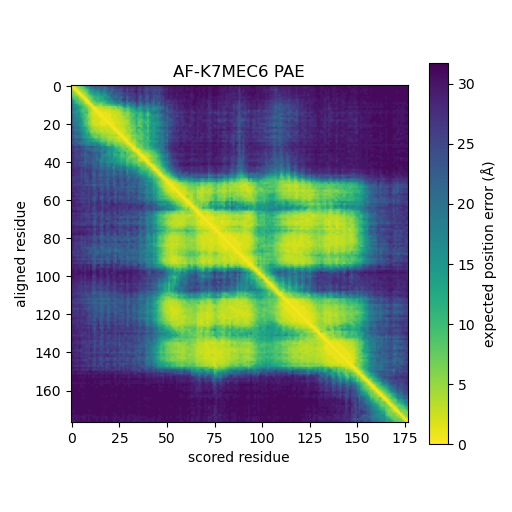THR A C 1
ATOM 711 O O . THR A 1 88 ? -6.562 -1.303 7.690 1.00 89.06 88 THR A O 1
ATOM 714 N N . GLU A 1 89 ? -7.502 -0.838 5.696 1.00 86.44 89 GLU A N 1
ATOM 715 C CA . GLU A 1 89 ? -8.396 0.238 6.137 1.00 86.44 89 GLU A CA 1
ATOM 716 C C . GLU A 1 89 ? -7.640 1.371 6.864 1.00 86.44 89 GLU A C 1
ATOM 718 O O . GLU A 1 89 ? -8.192 2.089 7.699 1.00 86.44 89 GLU A O 1
ATOM 723 N N . CYS A 1 90 ? -6.352 1.530 6.548 1.00 87.00 90 CYS A N 1
ATOM 724 C CA . CYS A 1 90 ? -5.477 2.553 7.100 1.00 87.00 90 CYS A CA 1
ATOM 725 C C . CYS A 1 90 ? -5.250 3.660 6.071 1.00 87.00 90 CYS A C 1
ATOM 727 O O . CYS A 1 90 ? -5.380 3.460 4.864 1.00 87.00 90 CYS A O 1
ATOM 729 N N . ARG A 1 91 ? -4.877 4.845 6.558 1.00 86.12 91 ARG A N 1
ATOM 730 C CA . ARG A 1 91 ? -4.580 6.007 5.718 1.00 86.12 91 ARG A CA 1
ATOM 731 C C . ARG A 1 91 ? -3.091 6.314 5.796 1.00 86.12 91 ARG A C 1
ATOM 733 O O . ARG A 1 91 ? -2.579 6.566 6.887 1.00 86.12 91 ARG A O 1
ATOM 740 N N . VAL A 1 92 ? -2.405 6.277 4.660 1.00 88.50 92 VAL A N 1
ATOM 741 C CA . VAL A 1 92 ? -0.945 6.377 4.580 1.00 88.50 92 VAL A CA 1
ATOM 742 C C . VAL A 1 92 ? -0.550 7.754 4.054 1.00 88.50 92 VAL A C 1
ATOM 744 O O . VAL A 1 92 ? -1.072 8.239 3.053 1.00 88.50 92 VAL A O 1
ATOM 747 N N . TYR A 1 93 ? 0.409 8.395 4.721 1.00 87.19 93 TYR A N 1
ATOM 748 C CA . TYR A 1 93 ? 0.929 9.700 4.321 1.00 87.19 93 TYR A CA 1
ATOM 749 C C . TYR A 1 93 ? 2.433 9.611 4.093 1.00 87.19 93 TYR A C 1
ATOM 751 O O . TYR A 1 93 ? 3.176 9.232 4.995 1.00 87.19 93 TYR A O 1
ATOM 759 N N . ILE A 1 94 ? 2.888 10.022 2.911 1.00 87.19 94 ILE A N 1
ATOM 760 C CA . ILE A 1 94 ? 4.314 10.219 2.650 1.00 87.19 94 ILE A CA 1
ATOM 761 C C . ILE A 1 94 ? 4.654 11.649 3.063 1.00 87.19 94 ILE A C 1
ATOM 763 O O . ILE A 1 94 ? 4.128 12.616 2.507 1.00 87.19 94 ILE A O 1
ATOM 767 N N . ARG A 1 95 ? 5.501 11.786 4.082 1.00 81.25 95 ARG A N 1
ATOM 768 C CA . ARG A 1 95 ? 5.998 13.070 4.584 1.00 81.25 95 ARG A CA 1
ATOM 769 C C . ARG A 1 95 ? 7.520 13.063 4.569 1.00 81.25 95 ARG A C 1
ATOM 771 O O . ARG A 1 95 ? 8.133 12.032 4.820 1.00 81.25 95 ARG A O 1
ATOM 778 N N . GLY A 1 96 ? 8.104 14.219 4.259 1.00 76.12 96 GLY A N 1
ATOM 779 C CA . GLY A 1 96 ? 9.544 14.430 4.371 1.00 76.12 96 GLY A CA 1
ATOM 780 C C . GLY A 1 96 ? 10.018 14.378 5.824 1.00 76.12 96 GLY A C 1
ATOM 781 O O . GLY A 1 96 ? 9.210 14.347 6.757 1.00 76.12 96 GLY A O 1
ATOM 782 N N . CYS A 1 97 ? 11.337 14.378 6.001 1.00 61.34 97 CYS A N 1
ATOM 783 C CA . CYS A 1 97 ? 11.959 14.365 7.317 1.00 61.34 97 CYS A CA 1
ATOM 784 C C . CYS A 1 97 ? 11.467 15.573 8.137 1.00 61.34 97 CYS A C 1
ATOM 786 O O . CYS A 1 97 ? 11.639 16.719 7.725 1.00 61.34 97 CYS A O 1
ATOM 788 N N . GLY A 1 98 ? 10.804 15.311 9.266 1.00 57.00 98 GLY A N 1
ATOM 789 C CA . GLY A 1 98 ? 10.264 16.346 10.150 1.00 57.00 98 GLY A CA 1
ATOM 790 C C . GLY A 1 98 ? 8.750 16.271 10.379 1.00 57.00 98 GLY A C 1
ATOM 791 O O . GLY A 1 98 ? 7.934 16.473 9.486 1.00 57.00 98 GLY A O 1
ATOM 792 N N . SER A 1 99 ? 8.389 16.062 11.648 1.00 42.97 99 SER A N 1
ATOM 793 C CA . SER A 1 99 ? 7.085 16.391 12.252 1.00 42.97 99 SER A CA 1
ATOM 794 C C . SER A 1 99 ? 5.889 15.444 12.044 1.00 42.97 99 SER A C 1
ATOM 796 O O . SER A 1 99 ? 5.016 15.647 11.207 1.00 42.97 99 SER A O 1
ATOM 798 N N . VAL A 1 100 ? 5.833 14.431 12.910 1.00 55.25 100 VAL A N 1
ATOM 799 C CA . VAL A 1 100 ? 4.635 13.810 13.480 1.00 55.25 100 VAL A CA 1
ATOM 800 C C . VAL A 1 100 ? 5.088 13.222 14.823 1.00 55.25 100 VAL A C 1
ATOM 802 O O . VAL A 1 100 ? 6.125 12.579 14.908 1.00 55.25 100 VAL A O 1
ATOM 805 N N . LYS A 1 101 ? 4.400 13.535 15.911 1.00 52.94 101 LYS A N 1
ATOM 806 C CA . LYS A 1 101 ? 4.808 13.122 17.259 1.00 52.94 101 LYS A CA 1
ATOM 807 C C . LYS A 1 101 ? 4.575 11.618 17.428 1.00 52.94 101 LYS A C 1
ATOM 809 O O . LYS A 1 101 ? 3.495 11.153 17.065 1.00 52.94 101 LYS A O 1
ATOM 814 N N . ASP A 1 102 ? 5.561 10.890 17.955 1.00 52.44 102 ASP A N 1
ATOM 815 C CA . ASP A 1 102 ? 5.455 9.455 18.238 1.00 52.44 102 ASP A CA 1
ATOM 816 C C . ASP A 1 102 ? 4.216 9.201 19.094 1.00 52.44 102 ASP A C 1
ATOM 818 O O . ASP A 1 102 ? 4.093 9.692 20.221 1.00 52.44 102 ASP A O 1
ATOM 822 N N . SER A 1 103 ? 3.234 8.518 18.508 1.00 53.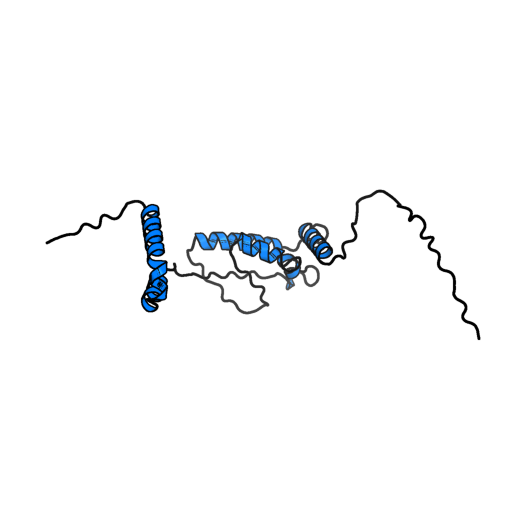91 103 SER A N 1
ATOM 823 C CA . SER A 1 103 ? 1.963 8.286 19.175 1.00 53.91 103 SER A CA 1
ATOM 824 C C . SER A 1 103 ? 2.129 7.112 20.133 1.00 53.91 103 SER A C 1
ATOM 826 O O . SER A 1 103 ? 2.360 5.970 19.732 1.00 53.91 103 SER A O 1
ATOM 828 N N . ILE A 1 104 ? 2.067 7.466 21.414 1.00 50.97 104 ILE A N 1
ATOM 829 C CA . ILE A 1 104 ? 2.124 6.631 22.612 1.00 50.97 104 ILE A CA 1
ATOM 830 C C . ILE A 1 104 ? 1.301 5.347 22.419 1.00 50.97 104 ILE A C 1
ATOM 832 O O . ILE A 1 104 ? 0.222 5.364 21.829 1.00 50.97 104 ILE A O 1
ATOM 836 N N . LYS A 1 105 ? 1.834 4.215 22.897 1.00 49.97 105 LYS A N 1
ATOM 837 C CA . LYS A 1 105 ? 1.171 2.904 22.863 1.00 49.97 105 LYS A CA 1
ATOM 838 C C . LYS A 1 105 ? -0.140 2.984 23.655 1.00 49.97 105 LYS A C 1
ATOM 840 O O . LYS A 1 105 ? -0.106 3.005 24.881 1.00 49.97 105 LYS A O 1
ATOM 845 N N . PHE A 1 106 ? -1.271 3.034 22.958 1.00 49.94 106 PHE A N 1
ATOM 846 C CA . PHE A 1 106 ? -2.590 2.876 23.565 1.00 49.94 106 PHE A CA 1
ATOM 847 C C . PHE A 1 106 ? -3.043 1.409 23.450 1.00 49.94 106 PHE A C 1
ATOM 849 O O . PHE A 1 106 ? -2.731 0.750 22.449 1.00 49.94 106 PHE A O 1
ATOM 856 N N . PRO A 1 107 ? -3.737 0.877 24.470 1.00 54.62 107 PRO A N 1
ATOM 857 C CA . PRO A 1 107 ? -4.303 -0.463 24.427 1.00 54.62 107 PRO A CA 1
ATOM 858 C C . PRO A 1 107 ? -5.551 -0.436 23.541 1.00 54.62 107 PRO A C 1
ATOM 860 O O . PRO A 1 107 ? -6.633 -0.076 23.988 1.00 54.62 107 PRO A O 1
ATOM 863 N N . GLU A 1 108 ? -5.384 -0.766 22.264 1.00 57.19 108 GLU A N 1
ATOM 864 C CA . GLU A 1 108 ? -6.480 -0.885 21.303 1.00 57.19 108 GLU A CA 1
ATOM 865 C C . GLU A 1 108 ? -6.252 -2.093 20.403 1.00 57.19 108 GLU A C 1
ATOM 867 O O . GLU A 1 108 ? -5.778 -1.974 19.278 1.00 57.19 108 GLU A O 1
ATOM 872 N N . ASP A 1 109 ? -6.577 -3.280 20.902 1.00 63.88 109 ASP A N 1
ATOM 873 C CA . ASP A 1 109 ? -6.181 -4.549 20.277 1.00 63.88 109 ASP A CA 1
ATOM 874 C C . ASP A 1 109 ? -6.665 -4.703 18.821 1.00 63.88 109 ASP A C 1
ATOM 876 O O . ASP A 1 109 ? -5.962 -5.266 17.984 1.00 63.88 109 ASP A O 1
ATOM 880 N N . ILE A 1 110 ? -7.821 -4.125 18.471 1.00 67.12 110 ILE A N 1
ATOM 881 C CA . ILE A 1 110 ? -8.385 -4.210 17.111 1.00 67.12 110 ILE A CA 1
ATOM 882 C C . ILE A 1 110 ? -7.698 -3.230 16.146 1.00 67.12 110 ILE A C 1
ATOM 884 O O . ILE A 1 110 ? -7.379 -3.589 15.010 1.00 67.12 110 ILE A O 1
ATOM 888 N N . ILE A 1 111 ? -7.464 -1.987 16.581 1.00 70.88 111 ILE A N 1
ATOM 889 C CA . ILE A 1 111 ? -6.816 -0.956 15.753 1.00 70.88 111 ILE A CA 1
ATOM 890 C C . ILE A 1 111 ? -5.330 -1.287 15.592 1.00 70.88 111 ILE A C 1
ATOM 892 O O . ILE A 1 111 ? -4.769 -1.113 14.508 1.00 70.88 111 ILE A O 1
ATOM 896 N N . ASN A 1 112 ? -4.722 -1.844 16.640 1.00 77.06 112 ASN A N 1
ATOM 897 C CA . ASN A 1 112 ? -3.341 -2.301 16.644 1.00 77.06 112 ASN A CA 1
ATOM 898 C C . ASN A 1 112 ? -3.125 -3.403 15.606 1.00 77.06 112 ASN A C 1
ATOM 900 O O . ASN A 1 112 ? -2.225 -3.260 14.791 1.00 77.06 112 ASN A O 1
ATOM 904 N N . ALA A 1 113 ? -4.003 -4.409 15.521 1.00 82.19 113 ALA A N 1
ATOM 905 C CA . ALA A 1 113 ? -3.865 -5.479 14.530 1.00 82.19 113 ALA A CA 1
ATOM 906 C C . ALA A 1 113 ? -3.867 -4.969 13.074 1.00 82.19 113 ALA A C 1
ATOM 908 O O . ALA A 1 113 ? -3.057 -5.405 12.254 1.00 82.19 113 ALA A O 1
ATOM 909 N N . ARG A 1 114 ? -4.754 -4.018 12.740 1.00 83.75 114 ARG A N 1
ATOM 910 C CA . ARG A 1 114 ? -4.823 -3.431 11.387 1.00 83.75 114 ARG A CA 1
ATOM 911 C C . ARG A 1 114 ? -3.602 -2.578 11.066 1.00 83.75 114 ARG A C 1
ATOM 913 O O . ARG A 1 114 ? -3.050 -2.685 9.971 1.00 83.75 114 ARG A O 1
ATOM 920 N N . LEU A 1 115 ? -3.173 -1.759 12.026 1.00 84.81 115 LEU A N 1
ATOM 921 C CA . LEU A 1 115 ? -1.968 -0.951 11.881 1.00 84.81 115 LEU A CA 1
ATOM 922 C C . LEU A 1 115 ? -0.713 -1.815 11.771 1.00 84.81 115 LEU A C 1
ATOM 924 O O . LEU A 1 115 ? 0.109 -1.547 10.903 1.00 84.81 115 LEU A O 1
ATOM 928 N N . ASP A 1 116 ? -0.588 -2.864 12.579 1.00 86.62 116 ASP A N 1
ATOM 929 C CA . ASP A 1 116 ? 0.545 -3.789 12.535 1.00 86.62 116 ASP A CA 1
ATOM 930 C C . ASP A 1 116 ? 0.594 -4.524 11.189 1.00 86.62 116 ASP A C 1
ATOM 932 O O . ASP A 1 116 ? 1.661 -4.649 10.589 1.00 86.62 116 ASP A O 1
ATOM 936 N N . HIS A 1 117 ? -0.561 -4.919 10.639 1.00 90.31 117 HIS A N 1
ATOM 937 C CA . HIS A 1 117 ? -0.633 -5.486 9.292 1.00 90.31 117 HIS A CA 1
ATOM 938 C C . HIS A 1 117 ? -0.194 -4.480 8.211 1.00 90.31 117 HIS A C 1
ATOM 940 O O . HIS A 1 117 ? 0.568 -4.828 7.306 1.00 90.31 117 HIS A O 1
ATOM 946 N N . ALA A 1 118 ? -0.620 -3.215 8.312 1.00 89.56 118 ALA A N 1
ATOM 947 C CA . ALA A 1 118 ? -0.189 -2.158 7.395 1.00 89.56 118 ALA A CA 1
ATOM 948 C C . ALA A 1 118 ? 1.318 -1.885 7.482 1.00 89.56 118 ALA A C 1
ATOM 950 O O . ALA A 1 118 ? 1.988 -1.757 6.454 1.00 89.56 118 ALA A O 1
ATOM 951 N N . VAL A 1 119 ? 1.852 -1.834 8.703 1.00 89.12 119 VAL A N 1
ATOM 952 C CA . VAL A 1 119 ? 3.280 -1.660 8.977 1.00 89.12 119 VAL A CA 1
ATOM 953 C C . VAL A 1 119 ? 4.077 -2.813 8.389 1.00 89.12 119 VAL A C 1
ATOM 955 O O . VAL A 1 119 ? 5.029 -2.554 7.664 1.00 89.12 119 VAL A O 1
ATOM 958 N N . ALA A 1 120 ? 3.653 -4.063 8.583 1.00 91.00 120 ALA A N 1
ATOM 959 C CA . ALA A 1 120 ? 4.340 -5.226 8.026 1.00 91.00 120 ALA A CA 1
ATOM 960 C C . ALA A 1 120 ? 4.446 -5.165 6.490 1.00 91.00 120 ALA A C 1
ATOM 962 O O . ALA A 1 120 ? 5.490 -5.486 5.914 1.00 91.00 120 ALA A O 1
ATOM 963 N N . ILE A 1 121 ? 3.390 -4.721 5.800 1.00 91.00 121 ILE A N 1
ATOM 964 C CA . ILE A 1 121 ? 3.419 -4.545 4.340 1.00 91.00 121 ILE A CA 1
ATOM 965 C C . ILE A 1 121 ? 4.408 -3.440 3.952 1.00 91.00 121 ILE A C 1
ATOM 967 O O . ILE A 1 121 ? 5.240 -3.639 3.064 1.00 91.00 121 ILE A O 1
ATOM 971 N N . LEU A 1 122 ? 4.337 -2.282 4.610 1.00 88.94 122 LEU A N 1
ATOM 972 C CA . LEU A 1 122 ? 5.194 -1.136 4.300 1.00 88.94 122 LEU A CA 1
ATOM 973 C C . LEU A 1 122 ? 6.668 -1.407 4.635 1.00 88.94 122 LEU A C 1
ATOM 975 O O . LEU A 1 122 ? 7.534 -1.070 3.834 1.00 88.94 122 LEU A O 1
ATOM 979 N N . GLU A 1 123 ? 6.968 -2.083 5.743 1.00 88.88 123 GLU A N 1
ATOM 980 C CA . GLU A 1 123 ? 8.325 -2.504 6.110 1.00 88.88 123 GLU A CA 1
ATOM 981 C C . GLU A 1 123 ? 8.942 -3.429 5.062 1.00 88.88 123 GLU A C 1
ATOM 983 O O . GLU A 1 123 ? 10.118 -3.292 4.724 1.00 88.88 123 GLU A O 1
ATOM 988 N N . ASN A 1 124 ? 8.153 -4.341 4.490 1.00 89.00 124 ASN A N 1
ATOM 989 C CA . ASN A 1 124 ? 8.632 -5.199 3.409 1.00 89.00 124 ASN A CA 1
ATOM 990 C C . ASN A 1 124 ? 8.939 -4.412 2.126 1.00 89.00 124 ASN A C 1
ATOM 992 O O . ASN A 1 124 ? 9.841 -4.792 1.383 1.00 89.00 124 ASN A O 1
ATOM 996 N N . LEU A 1 125 ? 8.238 -3.303 1.876 1.00 86.38 125 LEU A N 1
ATOM 997 C CA . LEU A 1 125 ? 8.514 -2.407 0.747 1.00 86.38 125 LEU A CA 1
ATOM 998 C C . LEU A 1 125 ? 9.710 -1.474 1.002 1.00 86.38 125 LEU A C 1
ATOM 1000 O O . LEU A 1 125 ? 10.318 -0.995 0.045 1.00 86.38 125 LEU A O 1
ATOM 1004 N N . LEU A 1 126 ? 10.046 -1.224 2.272 1.00 85.00 126 LEU A N 1
ATOM 1005 C CA . LEU A 1 126 ? 11.181 -0.399 2.696 1.00 85.00 126 LEU A CA 1
ATOM 1006 C C . LEU A 1 126 ? 12.513 -1.159 2.742 1.00 85.00 126 LEU A C 1
ATOM 1008 O O . LEU A 1 126 ? 13.563 -0.534 2.888 1.00 85.00 126 LEU A O 1
ATOM 1012 N N . LYS A 1 127 ? 12.506 -2.486 2.590 1.00 84.12 127 LYS A N 1
ATOM 1013 C CA . LYS A 1 127 ? 13.739 -3.267 2.443 1.00 84.12 127 LYS A CA 1
ATOM 1014 C C . LYS A 1 127 ? 14.286 -3.090 1.021 1.00 84.12 127 LYS A C 1
ATOM 1016 O O . LYS A 1 127 ? 13.566 -3.388 0.065 1.00 84.12 127 LYS A O 1
ATOM 1021 N N . PRO A 1 128 ? 15.538 -2.628 0.852 1.00 78.31 128 PRO A N 1
ATOM 1022 C CA . PRO A 1 128 ? 16.149 -2.540 -0.467 1.00 78.31 128 PRO A CA 1
ATOM 1023 C C . PRO A 1 128 ? 16.271 -3.956 -1.037 1.00 78.31 128 PRO A C 1
ATOM 1025 O O . PRO A 1 128 ? 16.904 -4.828 -0.444 1.00 78.31 128 PRO A O 1
ATOM 1028 N N . VAL A 1 129 ? 15.622 -4.189 -2.173 1.00 82.38 129 VAL A N 1
ATOM 1029 C CA . VAL A 1 129 ? 15.797 -5.411 -2.964 1.00 82.38 129 VAL A CA 1
ATOM 1030 C C . VAL A 1 129 ? 16.586 -5.021 -4.196 1.00 82.38 129 VAL A C 1
ATOM 1032 O O . VAL A 1 129 ? 16.319 -3.972 -4.785 1.00 82.38 129 VAL A O 1
ATOM 1035 N N . ASP A 1 130 ? 17.545 -5.859 -4.570 1.00 82.31 130 ASP A N 1
ATOM 1036 C CA . ASP A 1 130 ? 18.307 -5.654 -5.792 1.00 82.31 130 ASP A CA 1
ATOM 1037 C C . ASP A 1 130 ? 17.379 -5.637 -7.020 1.00 82.31 130 ASP A C 1
ATOM 1039 O O . ASP A 1 130 ? 16.425 -6.417 -7.102 1.00 82.31 130 ASP A O 1
ATOM 1043 N N . GLU A 1 131 ? 17.644 -4.749 -7.982 1.00 78.56 131 GLU A N 1
ATOM 1044 C CA . GLU A 1 131 ? 16.743 -4.519 -9.123 1.00 78.56 131 GLU A CA 1
ATOM 1045 C C . GLU A 1 131 ? 16.516 -5.784 -9.959 1.00 78.56 131 GLU A C 1
ATOM 1047 O O . GLU A 1 131 ? 15.445 -5.977 -10.543 1.00 78.56 131 GLU A O 1
ATOM 1052 N N . SER A 1 132 ? 17.516 -6.665 -10.000 1.00 79.88 132 SER A N 1
ATOM 1053 C CA . SER A 1 132 ? 17.465 -7.924 -10.737 1.00 79.88 132 SER A CA 1
ATOM 1054 C C . SER A 1 132 ? 16.403 -8.886 -10.177 1.00 79.88 132 SER A C 1
ATOM 1056 O O . SER A 1 132 ? 15.658 -9.505 -10.952 1.00 79.88 132 SER A O 1
ATOM 1058 N N . LEU A 1 133 ? 16.279 -8.931 -8.847 1.00 86.25 133 LEU A N 1
ATOM 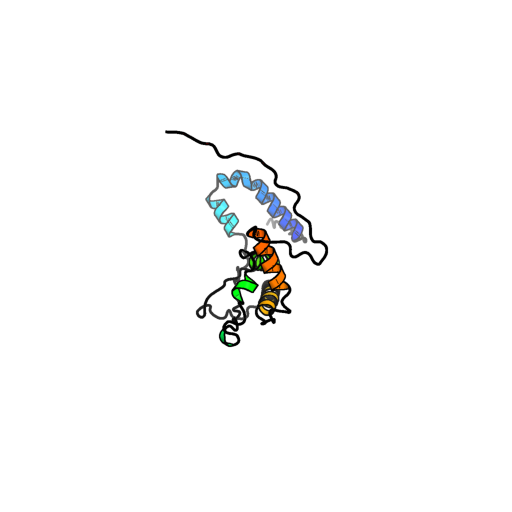1059 C CA . LEU A 1 133 ? 15.402 -9.818 -8.075 1.00 86.25 133 LEU A CA 1
ATOM 1060 C C . LEU A 1 133 ? 14.028 -9.200 -7.781 1.00 86.25 133 LEU A C 1
ATOM 1062 O O . LEU A 1 133 ? 13.111 -9.886 -7.324 1.00 86.25 133 LEU A O 1
ATOM 1066 N N . ASP A 1 134 ? 13.858 -7.904 -8.039 1.00 87.31 134 ASP A N 1
ATOM 1067 C CA . ASP A 1 134 ? 12.636 -7.176 -7.718 1.00 87.31 134 ASP A CA 1
ATOM 1068 C C . ASP A 1 134 ? 11.516 -7.417 -8.749 1.00 87.31 134 ASP A C 1
ATOM 1070 O O . ASP A 1 134 ? 11.189 -6.582 -9.601 1.00 87.31 134 ASP A O 1
ATOM 1074 N N . HIS A 1 135 ? 10.884 -8.589 -8.648 1.00 90.69 135 HIS A N 1
ATOM 1075 C CA . HIS A 1 135 ? 9.699 -8.943 -9.434 1.00 90.69 135 HIS A CA 1
ATOM 1076 C C . HIS A 1 135 ? 8.534 -7.971 -9.214 1.00 90.69 135 HIS A C 1
ATOM 1078 O O . HIS A 1 135 ? 7.749 -7.733 -10.134 1.00 90.69 135 HIS A O 1
ATOM 1084 N N . TYR A 1 136 ? 8.429 -7.378 -8.022 1.00 89.44 136 TYR A N 1
ATOM 1085 C CA . TYR A 1 136 ? 7.355 -6.445 -7.697 1.00 89.44 136 TYR A CA 1
ATOM 1086 C C . TYR A 1 136 ? 7.510 -5.139 -8.482 1.00 89.44 136 TYR A C 1
ATOM 1088 O O . TYR A 1 136 ? 6.563 -4.689 -9.129 1.00 89.44 136 TYR A O 1
ATOM 1096 N N . LYS A 1 137 ? 8.721 -4.572 -8.515 1.00 88.88 137 LYS A N 1
ATOM 1097 C CA . LYS A 1 137 ? 9.040 -3.403 -9.347 1.00 88.88 137 LYS A CA 1
ATOM 1098 C C . LYS A 1 137 ? 8.891 -3.703 -10.839 1.00 88.88 137 LYS A C 1
ATOM 1100 O O . LYS A 1 137 ? 8.302 -2.888 -11.550 1.00 88.88 137 LYS A O 1
ATOM 1105 N N . LYS A 1 138 ? 9.332 -4.876 -11.319 1.00 91.00 138 LYS A N 1
ATOM 1106 C CA . LYS A 1 138 ? 9.103 -5.308 -12.716 1.00 91.00 138 LYS A CA 1
ATOM 1107 C C . LYS A 1 138 ? 7.614 -5.335 -13.068 1.00 91.00 138 LYS A C 1
ATOM 1109 O O . LYS A 1 138 ? 7.222 -4.803 -14.104 1.00 91.00 138 LYS A O 1
ATOM 1114 N N . GLN A 1 139 ? 6.779 -5.890 -12.190 1.00 93.12 139 GLN A N 1
ATOM 1115 C CA . GLN A 1 139 ? 5.332 -5.928 -12.393 1.00 93.12 139 GLN A CA 1
ATOM 1116 C C . GLN A 1 139 ? 4.719 -4.520 -12.415 1.00 93.12 139 GLN A C 1
ATOM 1118 O O . GLN A 1 139 ? 3.894 -4.225 -13.278 1.00 93.12 139 GLN A O 1
ATOM 1123 N N . GLN A 1 140 ? 5.148 -3.635 -11.512 1.00 93.12 140 GLN A N 1
ATOM 1124 C CA . GLN A 1 140 ? 4.691 -2.243 -11.475 1.00 93.12 140 GLN A CA 1
ATOM 1125 C C . GLN A 1 140 ? 5.062 -1.468 -12.744 1.00 93.12 140 GLN A C 1
ATOM 1127 O O . GLN A 1 140 ? 4.227 -0.741 -13.279 1.00 93.12 140 GLN A O 1
ATOM 1132 N N . LEU A 1 141 ? 6.290 -1.632 -13.244 1.00 90.94 141 LEU A N 1
ATOM 1133 C CA . LEU A 1 141 ? 6.742 -1.003 -14.488 1.00 90.94 141 LEU A CA 1
ATOM 1134 C C . LEU A 1 141 ? 5.991 -1.548 -15.705 1.00 90.94 141 LEU A C 1
ATOM 1136 O O . LEU A 1 141 ? 5.621 -0.774 -16.586 1.00 90.94 141 LEU A O 1
ATOM 1140 N N . ARG A 1 142 ? 5.701 -2.854 -15.728 1.00 91.81 142 ARG A N 1
ATOM 1141 C CA . ARG A 1 142 ? 4.865 -3.476 -16.762 1.00 91.81 142 ARG A CA 1
ATOM 1142 C C . ARG A 1 142 ? 3.452 -2.893 -16.766 1.00 91.81 142 ARG A C 1
ATOM 1144 O O . ARG A 1 142 ? 2.970 -2.488 -17.819 1.00 91.81 142 ARG A O 1
ATOM 1151 N N . GLU A 1 143 ? 2.804 -2.809 -15.602 1.00 92.25 143 GLU A N 1
ATOM 1152 C CA . GLU A 1 143 ? 1.480 -2.183 -15.457 1.00 92.25 143 GLU A CA 1
ATOM 1153 C C . GLU A 1 143 ? 1.513 -0.708 -15.886 1.00 92.25 143 GLU A C 1
ATOM 1155 O O . GLU A 1 143 ? 0.640 -0.259 -16.626 1.00 92.25 143 GLU A O 1
ATOM 1160 N N . LEU A 1 144 ? 2.557 0.036 -15.505 1.00 92.75 144 LEU A N 1
ATOM 1161 C CA . LEU A 1 144 ? 2.723 1.432 -15.906 1.00 92.75 144 LEU A CA 1
ATOM 1162 C C . LEU A 1 144 ? 2.865 1.595 -17.426 1.00 92.75 144 LEU A C 1
ATOM 1164 O O . LEU A 1 144 ? 2.238 2.480 -18.004 1.00 92.75 144 LEU A O 1
ATOM 1168 N N . ALA A 1 145 ? 3.665 0.749 -18.077 1.00 91.38 145 ALA A N 1
ATOM 1169 C CA . ALA A 1 145 ? 3.858 0.784 -19.525 1.00 91.38 145 ALA A CA 1
ATOM 1170 C C . ALA A 1 145 ? 2.567 0.444 -20.287 1.00 91.38 145 ALA A C 1
ATOM 1172 O O . ALA A 1 145 ? 2.278 1.079 -21.302 1.00 91.38 145 ALA A O 1
ATOM 1173 N N . MET A 1 146 ? 1.756 -0.492 -19.771 1.00 90.25 146 MET A N 1
ATOM 1174 C CA . MET A 1 146 ? 0.414 -0.758 -20.306 1.00 90.25 146 MET A CA 1
ATOM 1175 C C . MET A 1 146 ? -0.487 0.474 -20.184 1.00 90.25 146 MET A C 1
ATOM 1177 O O . MET A 1 146 ? -1.112 0.878 -21.159 1.00 90.25 146 MET A O 1
ATOM 1181 N N . LEU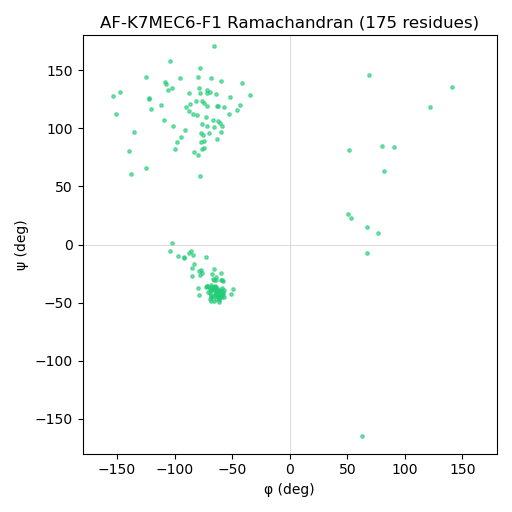 A 1 147 ? -0.514 1.112 -19.008 1.00 89.81 147 LEU A N 1
ATOM 1182 C CA . LEU A 1 147 ? -1.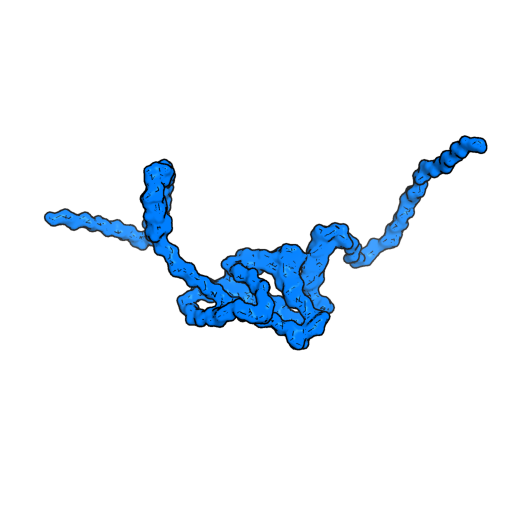330 2.308 -18.762 1.00 89.81 147 LEU A CA 1
ATOM 1183 C C . LEU A 1 147 ? -0.913 3.515 -19.608 1.00 89.81 147 LEU A C 1
ATOM 1185 O O . LEU A 1 147 ? -1.754 4.353 -19.930 1.00 89.81 147 LEU A O 1
ATOM 1189 N N . ASN A 1 148 ? 0.372 3.621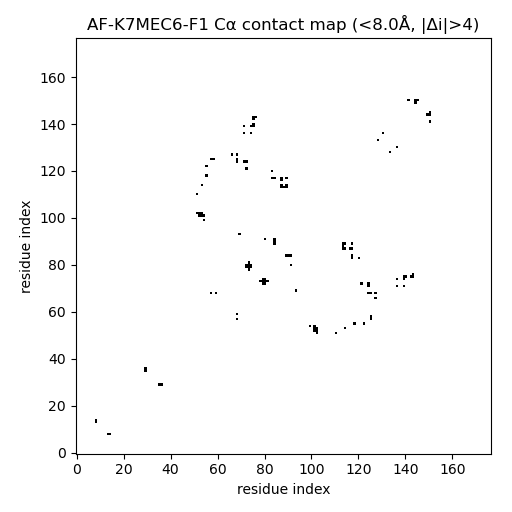 -19.944 1.00 91.00 148 ASN A N 1
ATOM 1190 C CA . ASN A 1 148 ? 0.895 4.687 -20.793 1.00 91.00 148 ASN A CA 1
ATOM 1191 C C . ASN A 1 148 ? 0.773 4.370 -22.292 1.00 91.00 148 ASN A C 1
ATOM 1193 O O . ASN A 1 148 ? 1.085 5.230 -23.111 1.00 91.00 148 ASN A O 1
ATOM 1197 N N . GLY A 1 149 ? 0.336 3.161 -22.663 1.00 85.56 149 GLY A N 1
ATOM 1198 C CA . GLY A 1 149 ? 0.228 2.735 -24.060 1.00 85.56 149 GLY A CA 1
ATOM 1199 C C . GLY A 1 149 ? 1.576 2.581 -24.775 1.00 85.56 149 GLY A C 1
ATOM 1200 O O . GLY A 1 149 ? 1.611 2.523 -25.999 1.00 85.56 149 GLY A O 1
ATOM 1201 N N . THR A 1 150 ? 2.690 2.529 -24.038 1.00 80.19 150 THR A N 1
ATOM 1202 C CA . THR A 1 150 ? 4.051 2.418 -24.596 1.00 80.19 150 THR A CA 1
ATOM 1203 C C . THR A 1 150 ? 4.625 1.007 -24.503 1.00 80.19 150 THR A C 1
ATOM 1205 O O . THR A 1 150 ? 5.771 0.786 -24.899 1.00 80.19 150 THR A O 1
ATOM 1208 N N . LEU A 1 151 ? 3.862 0.047 -23.968 1.00 66.00 151 LEU A N 1
ATOM 1209 C CA . LEU A 1 151 ? 4.301 -1.339 -23.861 1.00 66.00 151 LEU A CA 1
ATOM 1210 C C . LEU A 1 151 ? 4.438 -1.960 -25.261 1.00 66.00 151 LEU A C 1
ATOM 1212 O O . LEU A 1 151 ? 3.447 -2.279 -25.911 1.00 66.00 151 LEU A O 1
ATOM 1216 N N . ARG A 1 152 ? 5.680 -2.166 -25.700 1.00 60.59 152 ARG A N 1
ATOM 1217 C CA . ARG A 1 152 ? 6.011 -3.129 -26.754 1.00 60.59 152 ARG A CA 1
ATOM 1218 C C . ARG A 1 152 ? 6.094 -4.503 -26.091 1.00 60.59 152 ARG A C 1
ATOM 1220 O O . ARG A 1 152 ? 6.807 -4.643 -25.100 1.00 60.59 152 ARG A O 1
ATOM 1227 N N . GLU A 1 153 ? 5.316 -5.480 -26.552 1.00 54.91 153 GLU A N 1
ATOM 1228 C CA . GLU A 1 153 ? 5.390 -6.844 -26.018 1.00 54.91 153 GLU A CA 1
ATOM 1229 C C . GLU A 1 153 ? 6.783 -7.429 -26.279 1.00 54.91 153 GLU A C 1
ATOM 1231 O O . GLU A 1 153 ? 7.115 -7.796 -27.401 1.00 54.91 153 GLU A O 1
ATOM 1236 N N . GLU A 1 154 ? 7.602 -7.533 -25.234 1.00 43.41 154 GLU A N 1
ATOM 1237 C CA . GLU A 1 154 ? 8.797 -8.376 -25.247 1.00 43.41 154 GLU A CA 1
ATOM 1238 C C . GLU A 1 154 ? 8.334 -9.832 -25.084 1.00 43.41 154 GLU A C 1
ATOM 1240 O O . GLU A 1 154 ? 8.250 -10.381 -23.983 1.00 43.41 154 GLU A O 1
ATOM 1245 N N . SER A 1 155 ? 7.927 -10.427 -26.203 1.00 42.84 155 SER A N 1
ATOM 1246 C CA . SER A 1 155 ? 7.569 -11.838 -26.330 1.00 42.84 155 SER A CA 1
ATOM 1247 C C . SER A 1 155 ? 8.824 -12.725 -26.265 1.00 42.84 155 SER A C 1
ATOM 1249 O O . SER A 1 155 ? 9.780 -12.479 -27.008 1.00 42.84 155 SER A O 1
ATOM 1251 N N . PRO A 1 156 ? 8.848 -13.789 -25.440 1.00 43.03 156 PRO A N 1
ATOM 1252 C CA . PRO A 1 156 ? 9.953 -14.735 -25.424 1.00 43.03 156 PRO A CA 1
ATOM 1253 C C . PRO A 1 156 ? 9.871 -15.667 -26.646 1.00 43.03 156 PRO A C 1
ATOM 1255 O O . PRO A 1 156 ? 9.109 -16.627 -26.655 1.00 43.03 156 PRO A O 1
ATOM 1258 N N . SER A 1 157 ? 10.727 -15.410 -27.640 1.00 43.19 157 SER A N 1
ATOM 1259 C CA . SER A 1 157 ? 11.057 -16.262 -28.801 1.00 43.19 157 SER A CA 1
ATOM 1260 C C . SER A 1 157 ? 9.981 -16.486 -29.890 1.00 43.19 157 SER A C 1
ATOM 1262 O O . SER A 1 157 ? 8.801 -16.636 -29.609 1.00 43.19 157 SER A O 1
ATOM 1264 N N . MET A 1 158 ? 10.472 -16.603 -31.137 1.00 36.62 158 MET A N 1
ATOM 1265 C CA . MET A 1 158 ? 9.818 -17.079 -32.379 1.00 36.62 158 MET A CA 1
ATOM 1266 C C . MET A 1 158 ? 9.113 -16.037 -33.278 1.00 36.62 158 MET A C 1
ATOM 1268 O O . MET A 1 158 ? 7.895 -15.915 -33.285 1.00 36.62 158 MET A O 1
ATOM 1272 N N . SER A 1 159 ? 9.903 -15.375 -34.141 1.00 41.25 159 SER A N 1
ATOM 1273 C CA . SER A 1 159 ? 9.861 -15.444 -35.629 1.00 41.25 159 SER A CA 1
ATOM 1274 C C . SER A 1 159 ? 10.099 -14.088 -36.337 1.00 41.25 159 SER A C 1
ATOM 1276 O O . SER A 1 159 ? 9.531 -13.071 -35.940 1.00 41.25 159 SER A O 1
ATOM 1278 N N . PRO A 1 160 ? 10.937 -14.038 -37.400 1.00 44.81 160 PRO A N 1
ATOM 1279 C CA . PRO A 1 160 ? 11.104 -12.849 -38.225 1.00 44.81 160 PRO A CA 1
ATOM 1280 C C . PRO A 1 160 ? 9.887 -12.744 -39.149 1.00 44.81 160 PRO A C 1
ATOM 1282 O O . PRO A 1 160 ? 9.877 -13.284 -40.253 1.00 44.81 160 PRO A O 1
ATOM 1285 N N . SER A 1 161 ? 8.823 -12.093 -38.682 1.00 49.25 161 SER A N 1
ATOM 1286 C CA . SER A 1 161 ? 7.661 -11.826 -39.529 1.00 49.25 161 SER A CA 1
ATOM 1287 C C . SER A 1 161 ? 8.017 -10.746 -40.545 1.00 49.25 161 SER A C 1
ATOM 1289 O O . SER A 1 161 ? 8.062 -9.554 -40.240 1.00 49.25 161 SER A O 1
ATOM 1291 N N . MET A 1 162 ? 8.279 -11.201 -41.765 1.00 40.97 162 MET A N 1
ATOM 1292 C CA . MET A 1 162 ? 8.421 -10.398 -42.970 1.00 40.97 162 MET A CA 1
ATOM 1293 C C . MET A 1 162 ? 7.205 -9.480 -43.129 1.00 40.97 162 MET A C 1
ATOM 1295 O O . MET A 1 162 ? 6.066 -9.941 -43.100 1.00 40.97 162 MET A O 1
ATOM 1299 N N . SER A 1 163 ? 7.432 -8.180 -43.301 1.00 54.41 163 SER A N 1
ATOM 1300 C CA . SER A 1 163 ? 6.389 -7.242 -43.707 1.00 54.41 163 SER A CA 1
ATOM 1301 C C . SER A 1 163 ? 6.044 -7.481 -45.186 1.00 54.41 163 SER A C 1
ATOM 1303 O O . SER A 1 163 ? 6.917 -7.337 -46.047 1.00 54.41 163 SER A O 1
ATOM 1305 N N . PRO A 1 164 ? 4.792 -7.838 -45.528 1.00 54.78 164 PRO A N 1
ATOM 1306 C CA . PRO A 1 164 ? 4.392 -7.972 -46.913 1.00 54.78 164 PRO A CA 1
ATOM 1307 C C . PRO A 1 164 ? 3.994 -6.595 -47.451 1.00 54.78 164 PRO A C 1
ATOM 1309 O O . PRO A 1 164 ? 2.998 -6.010 -47.044 1.00 54.78 164 PRO A O 1
ATOM 1312 N N . PHE A 1 165 ? 4.801 -6.095 -48.384 1.00 45.94 165 PHE A N 1
ATOM 1313 C CA . PHE A 1 165 ? 4.337 -5.340 -49.549 1.00 45.94 165 PHE A CA 1
ATOM 1314 C C . PHE A 1 165 ? 3.387 -4.154 -49.274 1.00 45.94 165 PHE A C 1
ATOM 1316 O O . PHE A 1 165 ? 2.184 -4.233 -49.510 1.00 45.94 165 PHE A O 1
ATOM 1323 N N . ASN A 1 166 ? 3.939 -2.994 -48.900 1.00 53.03 166 ASN A N 1
ATOM 1324 C CA . ASN A 1 166 ? 3.233 -1.728 -49.115 1.00 53.03 166 ASN A CA 1
ATOM 1325 C C . ASN A 1 166 ? 3.475 -1.241 -50.555 1.00 53.03 166 ASN A C 1
ATOM 1327 O O . ASN A 1 166 ? 4.336 -0.398 -50.807 1.00 53.03 166 ASN A O 1
ATOM 1331 N N . SER A 1 167 ? 2.739 -1.817 -51.508 1.00 47.75 167 SER A N 1
ATOM 1332 C CA . SER A 1 167 ? 2.590 -1.267 -52.858 1.00 47.75 167 SER A CA 1
ATOM 1333 C C . SER A 1 167 ? 1.267 -0.513 -52.952 1.00 47.75 167 SER A C 1
ATOM 1335 O O . SER A 1 167 ? 0.258 -1.019 -53.434 1.00 47.75 167 SER A O 1
ATOM 1337 N N . THR A 1 168 ? 1.287 0.728 -52.486 1.00 59.00 168 THR A N 1
ATOM 1338 C CA . THR A 1 168 ? 0.364 1.787 -52.905 1.00 59.00 168 THR A CA 1
ATOM 1339 C C . THR A 1 168 ? 1.260 3.008 -53.125 1.00 59.00 168 THR A C 1
ATOM 1341 O O . THR A 1 168 ? 1.739 3.609 -52.174 1.00 59.00 168 THR A O 1
ATOM 1344 N N . GLY A 1 169 ? 1.706 3.337 -54.334 1.00 56.25 169 GLY A N 1
ATOM 1345 C CA . GLY A 1 169 ? 0.873 3.503 -55.513 1.00 56.25 169 GLY A CA 1
ATOM 1346 C C . GLY A 1 169 ? 0.255 4.897 -55.500 1.00 56.25 169 GLY A C 1
ATOM 1347 O O . GLY A 1 169 ? -0.955 5.001 -55.422 1.00 56.25 169 GLY A O 1
ATOM 1348 N N . MET A 1 170 ? 1.072 5.955 -55.571 1.00 66.69 170 MET A N 1
ATOM 1349 C CA . MET A 1 170 ? 0.627 7.313 -55.912 1.00 66.69 170 MET A CA 1
ATOM 1350 C C . MET A 1 170 ? 1.773 8.074 -56.587 1.00 66.69 170 MET A C 1
ATOM 1352 O O . MET A 1 170 ? 2.824 8.336 -56.005 1.00 66.69 170 MET A O 1
ATOM 1356 N N . LYS A 1 171 ? 1.580 8.350 -57.878 1.00 64.75 171 LYS A N 1
ATOM 1357 C CA . LYS A 1 171 ? 2.544 8.991 -58.772 1.00 64.75 171 LYS A CA 1
ATOM 1358 C C . LYS A 1 171 ? 2.551 10.508 -58.569 1.00 64.75 171 LYS A C 1
ATOM 1360 O O . LYS A 1 171 ? 1.516 11.133 -58.369 1.00 64.75 171 LYS A O 1
ATOM 1365 N N . ARG A 1 172 ? 3.751 11.070 -58.700 1.00 60.03 172 ARG A N 1
ATOM 1366 C CA . ARG A 1 172 ? 4.105 12.493 -58.799 1.00 60.03 172 ARG A CA 1
ATOM 1367 C C . ARG A 1 172 ? 3.161 13.266 -59.735 1.00 60.03 172 ARG A C 1
ATOM 1369 O O . ARG A 1 172 ? 3.125 12.982 -60.930 1.00 60.03 172 ARG A O 1
ATOM 1376 N N . ALA A 1 173 ? 2.470 14.277 -59.213 1.00 70.44 173 ALA A N 1
ATOM 1377 C CA . ALA A 1 173 ? 1.804 15.291 -60.026 1.00 70.44 173 ALA A CA 1
ATOM 1378 C C . ALA A 1 173 ? 2.836 16.314 -60.534 1.00 70.44 173 ALA A C 1
ATOM 1380 O O . ALA A 1 173 ? 3.706 16.763 -59.787 1.00 70.44 173 ALA A O 1
ATOM 1381 N N . LYS A 1 174 ? 2.746 16.661 -61.820 1.00 60.81 174 LYS A N 1
ATOM 1382 C CA . LYS A 1 174 ? 3.510 17.726 -62.473 1.00 60.81 174 LYS A CA 1
ATOM 1383 C C . LYS A 1 174 ? 2.536 18.857 -62.787 1.00 60.81 174 LYS A C 1
ATOM 1385 O O . LYS A 1 174 ? 1.715 18.716 -63.684 1.00 60.81 174 LYS A O 1
ATOM 1390 N N . THR A 1 175 ? 2.613 19.954 -62.044 1.00 73.06 175 THR A N 1
ATOM 1391 C CA . THR A 1 175 ? 2.002 21.234 -62.416 1.00 73.06 175 THR A CA 1
ATOM 1392 C C . THR A 1 175 ? 3.025 22.026 -63.220 1.00 73.06 175 THR A C 1
ATOM 1394 O O . THR A 1 175 ? 4.135 22.282 -62.755 1.00 73.06 175 THR A O 1
ATOM 1397 N N . GLY A 1 176 ? 2.674 22.325 -64.469 1.00 66.25 176 GLY A N 1
ATOM 1398 C CA . GLY A 1 176 ? 3.469 23.156 -65.363 1.00 66.25 176 GLY A CA 1
ATOM 1399 C C . GLY A 1 176 ? 3.327 24.646 -65.054 1.00 66.25 176 GLY A C 1
ATOM 1400 O O . GLY A 1 176 ? 2.288 25.104 -64.576 1.00 66.25 176 GLY A O 1
ATOM 1401 N N . ARG A 1 177 ? 4.389 25.375 -65.378 1.00 58.12 177 ARG A N 1
ATOM 1402 C CA . ARG A 1 177 ? 4.357 26.677 -66.043 1.00 58.12 177 ARG A CA 1
ATOM 1403 C C . ARG A 1 177 ? 5.292 26.586 -67.239 1.00 58.12 177 ARG A C 1
ATOM 1405 O O . ARG A 1 177 ? 6.263 25.799 -67.133 1.00 58.12 177 ARG A O 1
#

Organism: Glycine max (NCBI:txid3847)

Sequence (177 aa):
MAESFFQFPPDRHRYLAQLLAERQNLVPFLQVLPHCTKLLTQGLPTTPVVKRVIRLDVPVDKFPNQFNFVGRILGPRGNSLKRVEAMTECRVYIRGCGSVKDSIKFPEDIINARLDHAVAILENLLKPVDESLDHYKKQQLRELAMLNGTLREESPSMSPSMSPFNSTGMKRAKTGR